Protein AF-A0A7J4DD05-F1 (afdb_monomer_lite)

Radius of gyration: 21.91 Å; chains: 1; bounding box: 39×34×60 Å

Foldseek 3Di:
DVVLVVCCVVVVDDLQLEEEFEEDDPQLCVQVDDPDDHYHYHYDYQLCRLVVLQVCCVVPVSGAYEYTYECCRCVNPNVVRPVVCVVVVRRYHYDYHYKDWDDFADAQVVVVVVDDPLLVVVQVVLAVDKDFLCDPVSCVVVVHHSVVSVVSQVVCRNNRQWIWIDDPPTIIIHGHPVNNVVVVVD

Sequence (186 aa):
ERAVERRIIEREEPIENNVIVAGIGCSGNMVHLLEGPQPYGVHGLHGRTLPMALGIKMGRPDLNVVIVAGDGDFLSIGMEHIAPQAHRNLNVCAIIMGPRWDDDEPLDRTRAASLSDSEHTVLAAAGKREVSPSDPELQALLEVGRPRLSQIYNGLRRAGLLSVRKQGRTRLFKLSHAASLELELT

Secondary structure (DSSP, 8-state):
-HHHHHHHHHHT--GGGEEEEE-SSTTGGGGG---SS--EEEE--TT-HHHHHHHHHHH-TTSEEEEEEEHIIIIIGGGGGHHHHHHTT---EEEEE---BPPPPPP-HHHHTT--HHHHHHHHHHTTS-B-TT-HHHHHHTT--HHHHHHHHHHHHHTTSEEEEEETTEEEEEE-HHHHHHHH--

Structure (mmCIF, N/CA/C/O backbone):
data_AF-A0A7J4DD05-F1
#
_entry.id   AF-A0A7J4DD05-F1
#
loop_
_atom_site.group_PDB
_atom_site.id
_atom_site.type_symbol
_atom_site.label_atom_id
_atom_site.label_alt_id
_atom_site.label_comp_id
_atom_site.label_asym_id
_atom_site.label_entity_id
_atom_site.label_seq_id
_atom_site.pdbx_PDB_ins_code
_atom_site.Cartn_x
_atom_site.Cartn_y
_atom_site.Cartn_z
_atom_site.occupancy
_atom_site.B_iso_or_equiv
_atom_site.auth_seq_id
_atom_site.auth_comp_id
_atom_site.auth_asym_id
_atom_site.auth_atom_id
_atom_site.pdbx_PDB_model_num
ATOM 1 N N . GLU A 1 1 ? -2.437 10.971 11.887 1.00 66.44 1 GLU A N 1
ATOM 2 C CA . GLU A 1 1 ? -2.328 12.213 12.672 1.00 66.44 1 GLU A CA 1
ATOM 3 C C . GLU A 1 1 ? -3.578 13.080 12.594 1.00 66.44 1 GLU A C 1
ATOM 5 O O . GLU A 1 1 ? -4.455 12.853 13.412 1.00 66.44 1 GLU A O 1
ATOM 10 N N . ARG A 1 2 ? -3.759 13.930 11.570 1.00 77.12 2 ARG A N 1
ATOM 11 C CA . ARG A 1 2 ? -4.898 14.877 11.465 1.00 77.12 2 ARG A CA 1
ATOM 12 C C . ARG A 1 2 ? -6.297 14.300 11.729 1.00 77.12 2 ARG A C 1
ATOM 14 O O . ARG A 1 2 ? -7.171 14.993 12.234 1.00 77.12 2 ARG A O 1
ATOM 21 N N . ALA A 1 3 ? -6.536 13.039 11.369 1.00 79.06 3 ALA A N 1
ATOM 22 C CA . ALA A 1 3 ? -7.816 12.376 11.632 1.00 79.06 3 ALA A CA 1
ATOM 23 C C . ALA A 1 3 ? -8.067 12.114 13.132 1.00 79.06 3 ALA A C 1
ATOM 25 O O . ALA A 1 3 ? -9.202 12.220 13.586 1.00 79.06 3 ALA A O 1
ATOM 26 N N . VAL A 1 4 ? -7.019 11.797 13.901 1.00 76.94 4 VAL A N 1
ATOM 27 C CA . VAL A 1 4 ? -7.102 11.591 15.357 1.00 76.94 4 VAL A CA 1
ATOM 28 C C . VAL A 1 4 ? -7.330 12.930 16.054 1.00 76.94 4 VAL A C 1
ATOM 30 O O . VAL A 1 4 ? -8.237 13.032 16.873 1.00 76.94 4 VAL A O 1
ATOM 33 N N . GLU A 1 5 ? -6.592 13.970 15.658 1.00 80.06 5 GLU A N 1
ATOM 34 C CA . GLU A 1 5 ? -6.786 15.340 16.158 1.00 80.06 5 GLU A CA 1
ATOM 35 C C . GLU A 1 5 ? -8.217 15.829 15.924 1.00 80.06 5 GLU A C 1
ATOM 37 O O . GLU A 1 5 ? -8.881 16.308 16.841 1.00 80.06 5 GLU A O 1
ATOM 42 N N . ARG A 1 6 ? -8.732 15.647 14.702 1.00 83.62 6 ARG A N 1
ATOM 43 C CA . ARG A 1 6 ? -10.102 16.038 14.367 1.00 83.62 6 ARG A CA 1
ATOM 44 C C . ARG A 1 6 ? -11.130 15.308 15.231 1.00 83.62 6 ARG A C 1
ATOM 46 O O . ARG A 1 6 ? -12.058 15.943 15.714 1.00 83.62 6 ARG A O 1
ATOM 53 N N . ARG A 1 7 ? -10.949 14.005 15.476 1.00 83.12 7 ARG A N 1
ATOM 54 C CA . ARG A 1 7 ? -11.849 13.230 16.345 1.00 83.12 7 ARG A CA 1
ATOM 55 C C . ARG A 1 7 ? -11.870 13.777 17.772 1.00 83.12 7 ARG A C 1
ATOM 57 O O . ARG A 1 7 ? -12.940 13.833 18.364 1.00 83.12 7 ARG A O 1
ATOM 64 N N . ILE A 1 8 ? -10.711 14.139 18.323 1.00 84.06 8 ILE A N 1
ATOM 65 C CA . ILE A 1 8 ? -10.606 14.718 19.673 1.00 84.06 8 ILE A CA 1
ATOM 66 C C . ILE A 1 8 ? -11.440 15.998 19.757 1.00 84.06 8 ILE A C 1
ATOM 68 O O . ILE A 1 8 ? -12.218 16.154 20.690 1.00 84.06 8 ILE A O 1
ATOM 72 N N . ILE A 1 9 ? -11.334 16.864 18.744 1.00 86.38 9 ILE A N 1
ATOM 73 C CA . ILE A 1 9 ? -12.113 18.107 18.661 1.00 86.38 9 ILE A CA 1
ATOM 74 C C . ILE A 1 9 ? -13.612 17.808 18.529 1.00 86.38 9 ILE A C 1
ATOM 76 O O . ILE A 1 9 ? -14.418 18.386 19.245 1.00 86.38 9 ILE A O 1
ATOM 80 N N . GLU A 1 10 ? -13.996 16.901 17.630 1.00 90.00 10 GLU A N 1
ATOM 81 C CA . GLU A 1 10 ? -15.405 16.595 17.346 1.00 90.00 10 GLU A CA 1
ATOM 82 C C . GLU A 1 10 ? -16.118 15.863 18.489 1.00 90.00 10 GLU A C 1
ATOM 84 O O . GLU A 1 10 ? -17.332 15.993 18.634 1.00 90.00 10 GLU A O 1
ATOM 89 N N . ARG A 1 11 ? -15.394 15.042 19.259 1.00 87.56 11 ARG A N 1
ATOM 90 C CA . ARG A 1 11 ? -15.971 14.221 20.334 1.00 87.56 11 ARG A CA 1
ATOM 91 C C . ARG A 1 11 ? -15.724 14.758 21.733 1.00 87.56 11 ARG A C 1
ATOM 93 O O . ARG A 1 11 ? -16.282 14.197 22.667 1.00 87.56 11 ARG A O 1
ATOM 100 N N . GLU A 1 12 ? -14.894 15.789 21.869 1.00 90.00 12 GLU A N 1
ATOM 101 C CA . GLU A 1 12 ? -14.494 16.363 23.160 1.00 90.00 12 GLU A CA 1
ATOM 102 C C . GLU A 1 12 ? -13.935 15.302 24.131 1.00 90.00 12 GLU A C 1
ATOM 104 O O . GLU A 1 12 ? -14.077 15.389 25.348 1.00 90.00 12 GLU A O 1
ATOM 109 N N . GLU A 1 13 ? -13.289 14.268 23.583 1.00 87.94 13 GLU A N 1
ATOM 110 C CA . GLU A 1 13 ? -12.706 13.169 24.351 1.00 87.94 13 GLU A CA 1
ATOM 111 C C . GLU A 1 13 ? -11.184 13.324 24.460 1.00 87.94 13 GLU A C 1
ATOM 113 O O . GLU A 1 13 ? -10.534 13.651 23.463 1.00 87.94 13 GLU A O 1
ATOM 118 N N . PRO A 1 14 ? -10.593 13.014 25.628 1.00 88.81 14 PRO A N 1
ATOM 119 C CA . PRO A 1 14 ? -9.149 13.064 25.821 1.00 88.81 14 PRO A CA 1
ATOM 120 C C . PRO A 1 14 ? -8.415 12.096 24.879 1.00 88.81 14 PRO A C 1
ATOM 122 O O . PRO A 1 14 ? -8.944 11.053 24.475 1.00 88.81 14 PRO A O 1
ATOM 125 N N . ILE A 1 15 ? -7.174 12.429 24.517 1.00 87.31 15 ILE A N 1
ATOM 126 C CA . ILE A 1 15 ? -6.394 11.639 23.555 1.00 87.31 15 ILE A CA 1
ATOM 127 C C . ILE A 1 15 ? -6.110 10.220 24.068 1.00 87.31 15 ILE A C 1
ATOM 129 O O . ILE A 1 15 ? -6.075 9.273 23.282 1.00 87.31 15 ILE A O 1
ATOM 133 N N . GLU A 1 16 ? -6.036 10.065 25.386 1.00 89.62 16 GLU A N 1
ATOM 134 C CA . GLU A 1 16 ? -5.845 8.830 26.145 1.00 89.62 16 GLU A CA 1
ATOM 135 C C . GLU A 1 16 ? -6.998 7.829 25.965 1.00 89.62 16 GLU A C 1
ATOM 137 O O . GLU A 1 16 ? -6.815 6.631 26.181 1.00 89.62 16 GLU A O 1
ATOM 142 N N . ASN A 1 17 ? -8.173 8.275 25.504 1.00 91.94 17 ASN A N 1
ATOM 143 C CA . ASN A 1 17 ? -9.272 7.372 25.148 1.00 91.94 17 ASN A CA 1
ATOM 144 C C . ASN A 1 17 ? -9.044 6.648 23.813 1.00 91.94 17 ASN A C 1
ATOM 146 O O . ASN A 1 17 ? -9.853 5.805 23.420 1.00 91.94 17 ASN A O 1
ATOM 150 N N . ASN A 1 18 ? -7.963 6.968 23.100 1.00 90.81 18 ASN A N 1
ATOM 151 C CA . ASN A 1 18 ? -7.624 6.367 21.821 1.00 90.81 18 ASN A CA 1
ATOM 152 C C . ASN A 1 18 ? -6.449 5.402 21.98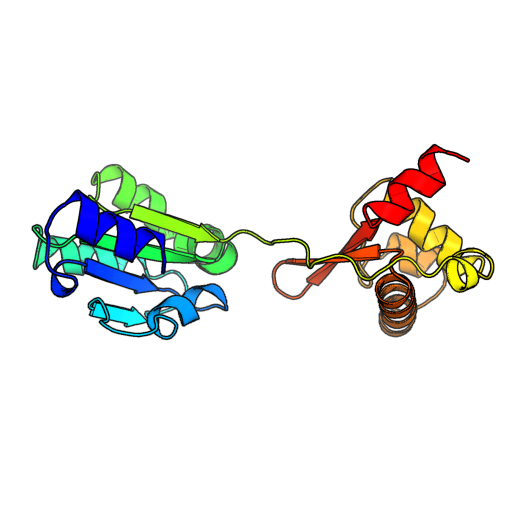4 1.00 90.81 18 ASN A C 1
ATOM 154 O O . ASN A 1 18 ? -5.446 5.716 22.626 1.00 90.81 18 ASN A O 1
ATOM 158 N N . VAL A 1 19 ? -6.561 4.241 21.342 1.00 93.50 19 VAL A N 1
ATOM 159 C CA . VAL A 1 19 ? -5.490 3.250 21.256 1.00 93.50 19 VAL A CA 1
ATOM 160 C C . VAL A 1 19 ? -5.218 2.938 19.793 1.00 93.50 19 VAL A C 1
ATOM 162 O O . VAL A 1 19 ? -6.102 2.458 19.081 1.00 93.50 19 VAL A O 1
ATOM 165 N N . ILE A 1 20 ? -3.991 3.189 19.346 1.00 92.81 20 ILE A N 1
ATOM 166 C CA . ILE A 1 20 ? -3.524 2.822 18.012 1.00 92.81 20 ILE A CA 1
ATOM 167 C C . ILE A 1 20 ? -2.835 1.463 18.093 1.00 92.81 20 ILE A C 1
ATOM 169 O O . ILE A 1 20 ? -1.836 1.306 18.791 1.00 92.81 20 ILE A O 1
ATOM 173 N N . VAL A 1 21 ? -3.354 0.482 17.362 1.00 94.69 21 VAL A N 1
ATOM 174 C CA . VAL A 1 21 ? -2.775 -0.860 17.256 1.00 94.69 21 VAL A CA 1
ATOM 175 C C . VAL A 1 21 ? -2.171 -1.016 15.870 1.00 94.69 21 VAL A C 1
ATOM 177 O O . VAL A 1 21 ? -2.887 -1.007 14.870 1.00 94.69 21 VAL A O 1
ATOM 180 N N . ALA A 1 22 ? -0.857 -1.182 15.797 1.00 93.81 22 ALA A N 1
ATOM 181 C CA . ALA A 1 22 ? -0.154 -1.359 14.540 1.00 93.81 22 ALA A CA 1
ATOM 182 C C . ALA A 1 22 ? 0.481 -2.733 14.392 1.00 93.81 22 ALA A C 1
ATOM 184 O O . ALA A 1 22 ? 0.932 -3.336 15.364 1.00 93.81 22 ALA A O 1
ATOM 185 N N . GLY A 1 23 ? 0.512 -3.209 13.150 1.00 90.44 23 GLY A N 1
ATOM 186 C CA . GLY A 1 23 ? 1.268 -4.393 12.755 1.00 90.44 23 GLY A CA 1
ATOM 187 C C . GLY A 1 23 ? 2.680 -4.028 12.312 1.00 90.44 23 GLY A C 1
ATOM 188 O O . GLY A 1 23 ? 3.137 -2.906 12.518 1.00 90.44 23 GLY A O 1
ATOM 189 N N . ILE A 1 24 ? 3.353 -4.955 11.636 1.00 88.81 24 ILE A N 1
ATOM 190 C CA . ILE A 1 24 ? 4.724 -4.757 11.153 1.00 88.81 24 ILE A CA 1
ATOM 191 C C . ILE A 1 24 ? 4.701 -4.218 9.719 1.00 88.81 24 ILE A C 1
ATOM 193 O O . ILE A 1 24 ? 4.099 -4.810 8.823 1.00 88.81 24 ILE A O 1
ATOM 197 N N . GLY A 1 25 ? 5.404 -3.109 9.479 1.00 80.88 25 GLY A N 1
ATOM 198 C CA . GLY A 1 25 ? 5.581 -2.521 8.148 1.00 80.88 25 GLY A CA 1
ATOM 199 C C . GLY A 1 25 ? 5.805 -1.011 8.195 1.00 80.88 25 GLY A C 1
ATOM 200 O O . GLY A 1 25 ? 5.770 -0.403 9.261 1.00 80.88 25 GLY A O 1
ATOM 201 N N . CYS A 1 26 ? 5.991 -0.377 7.032 1.00 74.88 26 CYS A N 1
ATOM 202 C CA . CYS A 1 26 ? 6.149 1.084 6.952 1.00 74.88 26 CYS A CA 1
ATOM 203 C C . CYS A 1 26 ? 4.947 1.833 7.555 1.00 74.88 26 CYS A C 1
ATOM 205 O O . CYS A 1 26 ? 5.125 2.866 8.190 1.00 74.88 26 CYS A O 1
ATOM 207 N N . SER A 1 27 ? 3.739 1.281 7.408 1.00 71.69 27 SER A N 1
ATOM 208 C CA . SER A 1 27 ? 2.509 1.776 8.036 1.00 71.69 27 SER A CA 1
ATOM 209 C C . SER A 1 27 ? 2.522 1.661 9.563 1.00 71.69 27 SER A C 1
ATOM 211 O O . SER A 1 27 ? 1.905 2.477 10.241 1.00 71.69 27 SER A O 1
ATOM 213 N N . GLY A 1 28 ? 3.214 0.656 10.113 1.00 63.75 28 GLY A N 1
ATOM 214 C CA . GLY A 1 28 ? 3.238 0.388 11.549 1.00 63.75 28 GLY A CA 1
ATOM 215 C C . GLY A 1 28 ? 4.029 1.419 12.350 1.00 63.75 28 GLY A C 1
ATOM 216 O O . GLY A 1 28 ? 3.736 1.664 13.516 1.00 63.75 28 GLY A O 1
ATOM 217 N N . ASN A 1 29 ? 4.939 2.139 11.690 1.00 71.00 29 ASN A N 1
ATOM 218 C CA . ASN A 1 29 ? 5.651 3.264 12.293 1.00 71.00 29 ASN A CA 1
ATOM 219 C C . ASN A 1 29 ? 4.727 4.430 12.675 1.00 71.00 29 ASN A C 1
ATOM 221 O O . ASN A 1 29 ? 5.156 5.301 13.421 1.00 71.00 29 ASN A O 1
ATOM 225 N N . MET A 1 30 ? 3.466 4.451 12.222 1.00 70.19 30 MET A N 1
ATOM 226 C CA . MET A 1 30 ? 2.502 5.496 12.585 1.00 70.19 30 MET A CA 1
ATOM 227 C C . MET A 1 30 ? 2.285 5.620 14.101 1.00 70.19 30 MET A C 1
ATOM 229 O O . MET A 1 30 ? 1.960 6.705 14.570 1.00 70.19 30 MET A O 1
ATOM 233 N N . VAL A 1 31 ? 2.518 4.552 14.873 1.00 68.81 31 VAL A N 1
ATOM 234 C CA . VAL A 1 31 ? 2.463 4.581 16.349 1.00 68.81 31 VAL A CA 1
ATOM 235 C C . VAL A 1 31 ? 3.549 5.477 16.958 1.00 68.81 31 VAL A C 1
ATOM 237 O O . VAL A 1 31 ? 3.434 5.897 18.102 1.00 68.81 31 VAL A O 1
ATOM 240 N N . HIS A 1 32 ? 4.604 5.772 16.200 1.00 69.12 32 HIS A N 1
ATOM 241 C CA . HIS A 1 32 ? 5.764 6.546 16.640 1.00 69.12 32 HIS A CA 1
ATOM 242 C C . HIS A 1 32 ? 5.849 7.935 15.988 1.00 69.12 32 HIS A C 1
ATOM 244 O O . HIS A 1 32 ? 6.807 8.657 16.239 1.00 69.12 32 HIS A O 1
ATOM 250 N N . LEU A 1 33 ? 4.900 8.286 15.113 1.00 58.81 33 LEU A N 1
ATOM 251 C CA . LEU A 1 33 ? 4.998 9.424 14.188 1.00 58.81 33 LEU A CA 1
ATOM 252 C C . LEU A 1 33 ? 3.883 10.458 14.393 1.00 58.81 33 LEU A C 1
ATOM 254 O O . LEU A 1 33 ? 3.377 11.002 13.415 1.00 58.81 33 LEU A O 1
ATOM 258 N N . LEU A 1 34 ? 3.456 10.699 15.630 1.00 63.81 34 LEU A N 1
ATOM 259 C CA . LEU A 1 34 ? 2.606 11.855 15.918 1.00 63.81 34 LEU A CA 1
ATOM 260 C C . LEU A 1 34 ? 3.471 12.907 16.622 1.00 63.81 34 LEU A C 1
ATOM 262 O O . LEU A 1 34 ? 4.274 12.562 17.489 1.00 63.81 34 LEU A O 1
ATOM 266 N N . GLU A 1 35 ? 3.331 14.173 16.265 1.00 61.50 35 GLU A N 1
ATOM 267 C CA . GLU A 1 35 ? 3.936 15.293 16.983 1.00 61.50 35 GLU A CA 1
ATOM 268 C C . GLU A 1 35 ? 2.944 15.803 18.047 1.00 61.50 35 GLU A C 1
ATOM 270 O O . GLU A 1 35 ? 1.754 15.950 17.789 1.00 61.50 35 GLU A O 1
ATOM 275 N N . GLY A 1 36 ? 3.409 16.059 19.278 1.00 71.00 36 GLY A N 1
ATOM 276 C CA . GLY A 1 36 ? 2.549 16.535 20.376 1.00 71.00 36 GLY A CA 1
ATOM 277 C C . GLY A 1 36 ? 1.928 15.418 21.237 1.00 71.00 36 GLY A C 1
ATOM 278 O O . GLY A 1 36 ? 2.561 14.371 21.416 1.00 71.00 36 GLY A O 1
ATOM 279 N N . PRO A 1 37 ? 0.739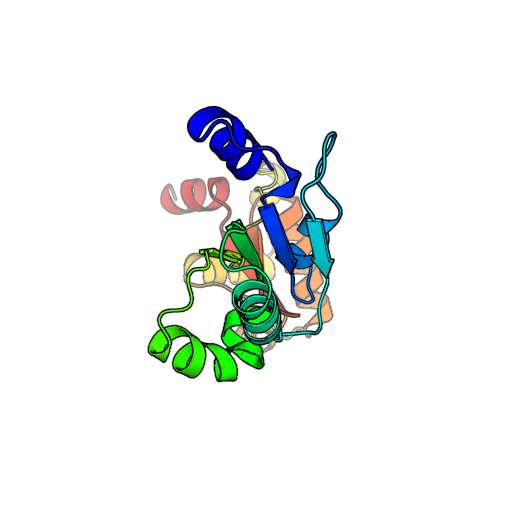 15.640 21.844 1.00 73.50 37 PRO A N 1
ATOM 280 C CA . PRO A 1 37 ? 0.059 14.645 22.673 1.00 73.50 37 PRO A CA 1
ATOM 281 C C . PRO A 1 37 ? -0.141 13.329 21.914 1.00 73.50 37 PRO A C 1
ATOM 283 O O . PRO A 1 37 ? -0.535 13.334 20.749 1.00 73.50 37 PRO A O 1
ATOM 286 N N . GLN A 1 38 ? 0.112 12.200 22.578 1.00 79.25 38 GLN A N 1
ATOM 287 C CA . GLN A 1 38 ? 0.054 10.873 21.963 1.00 79.25 38 GLN A CA 1
ATOM 288 C C . GLN A 1 38 ? -1.128 10.063 22.501 1.00 79.25 38 GLN A C 1
ATOM 290 O O . GLN A 1 38 ? -1.340 10.040 23.714 1.00 79.25 38 GLN A O 1
ATOM 295 N N . PRO A 1 39 ? -1.860 9.334 21.642 1.00 87.12 39 PRO A N 1
ATOM 296 C CA . PRO A 1 39 ? -2.730 8.264 22.101 1.00 87.12 39 PRO A CA 1
ATOM 297 C C . PRO A 1 39 ? -1.883 7.104 22.639 1.00 87.12 39 PRO A C 1
ATOM 299 O O . PRO A 1 39 ? -0.677 7.017 22.385 1.00 87.12 39 PRO A O 1
ATOM 302 N N . TYR A 1 40 ? -2.513 6.148 23.319 1.00 90.50 40 TYR A N 1
ATOM 303 C CA . TYR A 1 40 ? -1.819 4.900 23.619 1.00 90.50 40 TYR A CA 1
ATOM 304 C C . TYR A 1 40 ? -1.482 4.174 22.316 1.00 90.50 40 TYR A C 1
ATOM 306 O O . TYR A 1 40 ? -2.307 4.060 21.410 1.00 90.50 40 TYR A O 1
ATOM 314 N N . GLY A 1 41 ? -0.258 3.674 22.225 1.00 90.38 41 GLY A N 1
ATOM 315 C CA . GLY A 1 41 ? 0.263 3.036 21.030 1.00 90.38 41 GLY A CA 1
ATOM 316 C C . GLY A 1 41 ? 0.734 1.619 21.311 1.00 90.38 41 GLY A C 1
ATOM 317 O O . GLY A 1 41 ? 1.504 1.398 22.243 1.00 90.38 41 GLY A O 1
ATOM 318 N N . VAL A 1 42 ? 0.307 0.660 20.492 1.00 91.69 42 VAL A N 1
ATOM 319 C CA . VAL A 1 42 ? 0.775 -0.724 20.559 1.00 91.69 42 VAL A CA 1
ATOM 320 C C . VAL A 1 42 ? 1.305 -1.145 19.197 1.00 91.69 42 VAL A C 1
ATOM 322 O O . VAL A 1 42 ? 0.541 -1.339 18.254 1.00 91.69 42 VAL A O 1
ATOM 325 N N . HIS A 1 43 ? 2.621 -1.318 19.104 1.00 93.19 43 HIS A N 1
ATOM 326 C CA . HIS A 1 43 ? 3.269 -1.908 17.938 1.00 93.19 43 HIS A CA 1
ATOM 327 C C . HIS A 1 43 ? 3.389 -3.418 18.165 1.00 93.19 43 HIS A C 1
ATOM 329 O O . HIS A 1 43 ? 4.186 -3.887 18.976 1.00 93.19 43 HIS A O 1
ATOM 335 N N . GLY A 1 44 ? 2.506 -4.164 17.514 1.00 90.75 44 GLY A N 1
ATOM 336 C CA . GLY A 1 44 ? 2.347 -5.598 17.678 1.00 90.75 44 GLY A CA 1
ATOM 337 C C . GLY A 1 44 ? 3.164 -6.437 16.704 1.00 90.75 44 GLY A C 1
ATOM 338 O O . GLY A 1 44 ? 4.066 -5.968 16.015 1.00 90.75 44 GLY A O 1
ATOM 339 N N . LEU A 1 45 ? 2.810 -7.720 16.645 1.00 93.62 45 LEU A N 1
ATOM 340 C CA . LEU A 1 45 ? 3.399 -8.680 15.715 1.00 93.62 45 LEU A CA 1
ATOM 341 C C . LEU A 1 45 ? 2.749 -8.599 14.330 1.00 93.62 45 LEU A C 1
ATOM 343 O O . LEU A 1 45 ? 1.600 -8.176 14.181 1.00 93.62 45 LEU A O 1
ATOM 347 N N . HIS A 1 46 ? 3.482 -9.083 13.325 1.00 93.81 46 HIS A N 1
ATOM 348 C CA . HIS A 1 46 ? 3.044 -9.075 11.933 1.00 93.81 46 HIS A CA 1
ATOM 349 C C . HIS A 1 46 ? 1.711 -9.822 11.769 1.00 93.81 46 HIS A C 1
ATOM 351 O O . HIS A 1 46 ? 1.600 -10.994 12.133 1.00 93.81 46 HIS A O 1
ATOM 357 N N . GLY A 1 47 ? 0.691 -9.123 11.271 1.00 94.69 47 GLY A N 1
ATOM 358 C CA . GLY A 1 47 ? -0.661 -9.639 11.064 1.00 94.69 47 GLY A CA 1
ATOM 359 C C . GLY A 1 47 ? -1.500 -9.837 12.321 1.00 94.69 47 GLY A C 1
ATOM 360 O O . GLY A 1 47 ? -2.611 -10.341 12.216 1.00 94.69 47 GLY A O 1
ATOM 361 N N . ARG A 1 48 ? -1.025 -9.469 13.519 1.00 97.06 48 ARG A N 1
ATOM 362 C CA . ARG A 1 48 ? -1.718 -9.764 14.794 1.00 97.06 48 ARG A CA 1
ATOM 363 C C . ARG A 1 48 ? -2.487 -8.579 15.382 1.00 97.06 48 ARG A C 1
ATOM 365 O O . ARG A 1 48 ? -2.932 -8.642 16.526 1.00 97.06 48 ARG A O 1
ATOM 372 N N . THR A 1 49 ? -2.713 -7.529 14.597 1.00 96.69 49 THR A N 1
ATOM 373 C CA . THR A 1 49 ? -3.439 -6.327 15.038 1.00 96.69 49 THR A CA 1
ATOM 374 C C . THR A 1 49 ? -4.866 -6.618 15.504 1.00 96.69 49 THR A C 1
ATOM 376 O O . THR A 1 49 ? -5.279 -6.124 16.549 1.00 96.69 49 THR A O 1
ATOM 379 N N . LEU A 1 50 ? -5.607 -7.470 14.790 1.00 97.56 50 LEU A N 1
ATOM 380 C CA . LEU A 1 50 ? -6.986 -7.838 15.136 1.00 97.56 50 LEU A CA 1
ATOM 381 C C . LEU A 1 50 ? -7.111 -8.617 16.463 1.00 97.56 50 LEU A C 1
ATOM 383 O O . LEU A 1 50 ? -7.913 -8.208 17.303 1.00 97.56 50 LEU A O 1
ATOM 387 N N . PRO A 1 51 ? -6.341 -9.698 16.711 1.00 97.00 51 PRO A N 1
ATOM 388 C CA . PRO A 1 51 ? -6.321 -10.361 18.017 1.00 97.00 51 PRO A CA 1
ATOM 389 C C . PRO A 1 51 ? -5.957 -9.426 19.174 1.00 97.00 51 PRO A C 1
ATOM 391 O O . PRO A 1 51 ? -6.564 -9.499 20.241 1.00 97.00 51 PRO A O 1
ATOM 394 N N . MET A 1 52 ? -4.997 -8.523 18.965 1.00 96.81 52 MET A N 1
ATOM 395 C CA . MET A 1 52 ? -4.596 -7.554 19.987 1.00 96.81 52 MET A CA 1
ATOM 396 C C . MET A 1 52 ? -5.711 -6.544 20.273 1.00 96.81 52 MET A C 1
ATOM 398 O O . MET A 1 52 ? -6.039 -6.300 21.433 1.00 96.81 52 MET A O 1
ATOM 402 N N . ALA A 1 53 ? -6.347 -6.015 19.225 1.00 97.50 53 ALA A N 1
ATOM 403 C CA . ALA A 1 53 ? -7.485 -5.113 19.351 1.00 97.50 53 ALA A CA 1
ATOM 404 C C . ALA A 1 53 ? -8.677 -5.775 20.063 1.00 97.50 53 ALA A C 1
ATOM 406 O O . ALA A 1 53 ? -9.317 -5.135 20.896 1.00 97.50 53 ALA A O 1
ATOM 407 N N . LEU A 1 54 ? -8.936 -7.063 19.799 1.00 97.81 54 LEU A N 1
ATOM 408 C CA . LEU A 1 54 ? -9.940 -7.838 20.533 1.00 97.81 54 LEU A CA 1
ATOM 409 C C . LEU A 1 54 ? -9.629 -7.860 22.035 1.00 97.81 54 LEU A C 1
ATOM 411 O O . LEU A 1 54 ? -10.508 -7.554 22.836 1.00 97.81 54 LEU A O 1
ATOM 415 N N . GLY A 1 55 ? -8.388 -8.180 22.416 1.00 97.31 55 GLY A N 1
ATOM 416 C CA . GLY A 1 55 ? -7.973 -8.201 23.822 1.00 97.31 55 GLY A CA 1
ATOM 417 C C . GLY A 1 55 ? -8.164 -6.848 24.513 1.00 97.31 55 GLY A C 1
ATOM 418 O O . GLY A 1 55 ? -8.708 -6.788 25.615 1.00 97.31 55 GLY A O 1
ATOM 419 N N . ILE A 1 56 ? -7.806 -5.752 23.834 1.00 97.38 56 ILE A N 1
ATOM 420 C CA . ILE A 1 56 ? -8.012 -4.390 24.347 1.00 97.38 56 ILE A CA 1
ATOM 421 C C . ILE A 1 56 ? -9.504 -4.111 24.556 1.00 97.38 56 ILE A C 1
ATOM 423 O O . ILE A 1 56 ? -9.893 -3.693 25.642 1.00 97.38 56 ILE A O 1
ATOM 427 N N . LYS A 1 57 ? -10.357 -4.388 23.560 1.00 97.50 57 LYS A N 1
ATOM 428 C CA . LYS A 1 57 ? -11.807 -4.153 23.670 1.00 97.50 57 LYS A CA 1
ATOM 429 C C . LYS A 1 57 ? -12.488 -5.057 24.699 1.00 97.50 57 LYS A C 1
ATOM 431 O O . LYS A 1 57 ? -13.500 -4.648 25.257 1.00 97.50 57 LYS A O 1
ATOM 436 N N . MET A 1 58 ? -11.948 -6.246 24.968 1.00 97.00 58 MET A N 1
ATOM 437 C CA . MET A 1 58 ? -12.433 -7.127 26.036 1.00 97.00 58 MET A CA 1
ATOM 438 C C . MET A 1 58 ? -12.115 -6.577 27.432 1.00 97.00 58 MET A C 1
ATOM 440 O O . MET A 1 58 ? -12.952 -6.682 28.322 1.00 97.00 58 MET A O 1
ATOM 444 N N . GLY A 1 59 ? -10.933 -5.983 27.629 1.00 97.25 59 GLY A N 1
ATOM 445 C CA . GLY A 1 59 ? -10.553 -5.384 28.914 1.00 97.25 59 GLY A CA 1
ATOM 446 C C . GLY A 1 59 ? -11.109 -3.973 29.133 1.00 97.25 59 GLY A C 1
ATOM 447 O O . GLY A 1 59 ? -11.412 -3.593 30.262 1.00 97.25 59 GLY A O 1
ATOM 448 N N . ARG A 1 60 ? -11.233 -3.186 28.060 1.00 96.75 60 ARG A N 1
ATOM 449 C CA . ARG A 1 60 ? -11.639 -1.775 28.071 1.00 96.75 60 ARG A CA 1
ATOM 450 C C . ARG A 1 60 ? -12.557 -1.460 26.879 1.00 96.75 60 ARG A C 1
ATOM 452 O O . ARG A 1 60 ? -12.107 -0.923 25.862 1.00 96.75 60 ARG A O 1
ATOM 459 N N . PRO A 1 61 ? -13.852 -1.816 26.966 1.00 95.94 61 PRO A N 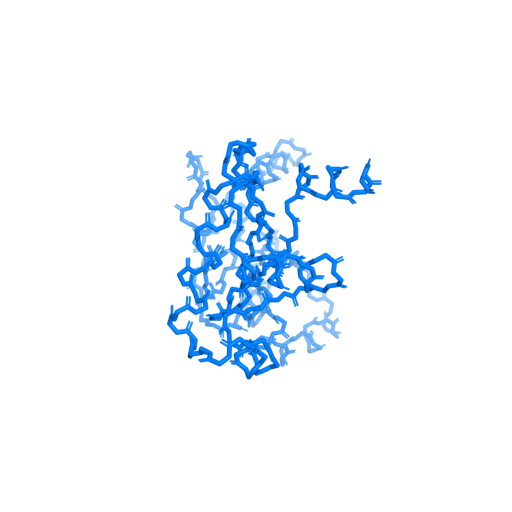1
ATOM 460 C CA . PRO A 1 61 ? -14.802 -1.649 25.864 1.00 95.94 61 PRO A CA 1
ATOM 461 C C . PRO A 1 61 ? -15.124 -0.183 25.541 1.00 95.94 61 PRO A C 1
ATOM 463 O O . PRO A 1 61 ? -15.623 0.098 24.451 1.00 95.94 61 PRO A O 1
ATOM 466 N N . ASP A 1 62 ? -14.820 0.739 26.452 1.00 94.81 62 ASP A N 1
ATOM 467 C CA . ASP A 1 62 ? -14.997 2.187 26.326 1.00 94.81 62 ASP A CA 1
ATOM 468 C C . ASP A 1 62 ? -13.958 2.856 25.409 1.00 94.81 62 ASP A C 1
ATOM 470 O O . ASP A 1 62 ? -14.247 3.885 24.805 1.00 94.81 62 ASP A O 1
ATOM 474 N N . LEU A 1 63 ? -12.774 2.255 25.241 1.00 95.06 63 LEU A N 1
ATOM 475 C CA . LEU A 1 63 ? -11.701 2.851 24.443 1.00 95.06 63 LEU A CA 1
ATOM 476 C C . LEU A 1 63 ? -12.002 2.815 22.939 1.00 95.06 63 LEU A C 1
ATOM 478 O O . LEU A 1 63 ? -12.516 1.824 22.398 1.00 95.06 63 LEU A O 1
ATOM 482 N N . ASN A 1 64 ? -11.597 3.880 22.248 1.00 93.81 64 ASN A N 1
ATOM 483 C CA . ASN A 1 64 ? -11.562 3.947 20.796 1.00 93.81 64 ASN A CA 1
ATOM 484 C C . ASN A 1 64 ? -10.303 3.249 20.277 1.00 93.81 64 ASN A C 1
ATOM 486 O O . ASN A 1 64 ? -9.194 3.761 20.414 1.00 93.81 64 ASN A O 1
ATOM 490 N N . VAL A 1 65 ? -10.471 2.081 19.663 1.00 95.25 65 VAL A N 1
ATOM 491 C CA . VAL A 1 65 ? -9.354 1.287 19.149 1.00 95.25 65 VAL A CA 1
ATOM 492 C C . VAL A 1 65 ? -9.290 1.416 17.632 1.00 95.25 65 VAL A C 1
ATOM 494 O O . VAL A 1 65 ? -10.236 1.063 16.920 1.00 95.25 65 VAL A O 1
ATOM 497 N N . VAL A 1 66 ? -8.153 1.907 17.143 1.00 93.88 66 VAL A N 1
ATOM 498 C CA . VAL A 1 66 ? -7.876 2.094 15.719 1.00 93.88 66 VAL A CA 1
ATOM 499 C C . VAL A 1 66 ? -6.709 1.205 15.321 1.00 93.88 66 VAL A C 1
ATOM 501 O O . VAL A 1 66 ? -5.614 1.308 15.867 1.00 93.88 66 VAL A O 1
ATOM 504 N N . ILE A 1 67 ? -6.937 0.334 14.350 1.00 94.75 67 ILE A N 1
ATOM 505 C CA . ILE A 1 67 ? -5.908 -0.502 13.749 1.00 94.75 67 ILE A CA 1
ATOM 506 C C . ILE A 1 67 ? -5.296 0.244 12.567 1.00 94.75 67 ILE A C 1
ATOM 508 O O . ILE A 1 67 ? -6.019 0.730 11.698 1.00 94.75 67 ILE A O 1
ATOM 512 N N . VAL A 1 68 ? -3.968 0.286 12.506 1.00 92.25 68 VAL A N 1
ATOM 513 C CA . VAL A 1 68 ? -3.217 0.814 11.364 1.00 92.25 68 VAL A CA 1
ATOM 514 C C . VAL A 1 68 ? -2.275 -0.263 10.849 1.00 92.25 68 VAL A C 1
ATOM 516 O O . VAL A 1 68 ? -1.359 -0.698 11.543 1.00 92.25 68 VAL A O 1
ATOM 519 N N . ALA A 1 69 ? -2.484 -0.703 9.614 1.00 92.06 69 ALA A N 1
ATOM 520 C CA . ALA A 1 69 ? -1.696 -1.781 9.032 1.00 92.06 69 ALA A CA 1
ATOM 521 C C . ALA A 1 69 ? -1.533 -1.601 7.522 1.00 92.06 69 ALA A C 1
ATOM 523 O O . ALA A 1 69 ? -2.315 -0.911 6.869 1.00 92.06 69 ALA A O 1
ATOM 524 N N . GLY A 1 70 ? -0.493 -2.214 6.966 1.00 89.81 70 GLY A N 1
ATOM 525 C CA . GLY A 1 70 ? -0.302 -2.292 5.524 1.00 89.81 70 GLY A CA 1
ATOM 526 C C . GLY A 1 70 ? -1.179 -3.392 4.940 1.00 89.81 70 GLY A C 1
ATOM 527 O O . GLY A 1 70 ? -1.606 -4.301 5.655 1.00 89.81 70 GLY A O 1
ATOM 528 N N . ASP A 1 71 ? -1.399 -3.348 3.633 1.00 89.81 71 ASP A N 1
ATOM 529 C CA . ASP A 1 71 ? -2.071 -4.413 2.884 1.00 89.81 71 ASP A CA 1
ATOM 530 C C . ASP A 1 71 ? -1.449 -5.800 3.140 1.00 89.81 71 ASP A C 1
ATOM 532 O O . ASP A 1 71 ? -2.162 -6.746 3.462 1.00 89.81 71 ASP A O 1
ATOM 536 N N . GLY A 1 72 ? -0.121 -5.923 3.102 1.00 88.50 72 GLY A N 1
ATOM 537 C CA . GLY A 1 72 ? 0.574 -7.183 3.379 1.00 88.50 72 GLY A CA 1
ATOM 538 C C . GLY A 1 72 ? 0.465 -7.660 4.834 1.00 88.50 72 GLY A C 1
ATOM 539 O O . GLY A 1 72 ? 0.470 -8.860 5.083 1.00 88.50 72 GLY A O 1
ATOM 540 N N . ASP A 1 73 ? 0.339 -6.749 5.800 1.00 91.94 73 ASP A N 1
ATOM 541 C CA . ASP A 1 73 ? 0.171 -7.114 7.211 1.00 91.94 73 ASP A CA 1
ATOM 542 C C . ASP A 1 73 ? -1.260 -7.592 7.481 1.00 91.94 73 ASP A C 1
ATOM 544 O O . ASP A 1 73 ? -1.457 -8.693 7.987 1.00 91.94 73 ASP A O 1
ATOM 548 N N . PHE A 1 74 ? -2.260 -6.808 7.077 1.00 94.44 74 PHE A N 1
ATOM 549 C CA . PHE A 1 74 ? -3.655 -7.062 7.435 1.00 94.44 74 PHE A CA 1
ATOM 550 C C . PHE A 1 74 ? -4.375 -8.002 6.468 1.00 94.44 74 PHE A C 1
ATOM 552 O O . PHE A 1 74 ? -5.123 -8.872 6.903 1.00 94.44 74 PHE A O 1
ATOM 559 N N . LEU A 1 75 ? -4.165 -7.832 5.159 1.00 93.44 75 LEU A N 1
ATOM 560 C CA . LEU A 1 75 ? -4.889 -8.564 4.113 1.00 93.44 75 LEU A CA 1
ATOM 561 C C . LEU A 1 75 ? -4.138 -9.793 3.603 1.00 93.44 75 LEU A C 1
ATOM 563 O O . LEU A 1 75 ? -4.720 -10.553 2.843 1.00 93.44 75 LEU A O 1
ATOM 567 N N . SER A 1 76 ? -2.877 -10.005 3.984 1.00 92.56 76 SER A N 1
ATOM 568 C CA . SER A 1 76 ? -2.161 -11.253 3.690 1.00 92.56 76 SER A CA 1
ATOM 569 C C . SER A 1 76 ? -2.043 -12.103 4.952 1.00 92.56 76 SER A C 1
ATOM 571 O O . SER A 1 76 ? -2.974 -12.841 5.268 1.00 92.56 76 SER A O 1
ATOM 573 N N . ILE A 1 77 ? -0.970 -11.968 5.736 1.00 94.31 77 ILE A N 1
ATOM 574 C CA . ILE A 1 77 ? -0.764 -12.815 6.923 1.00 94.31 77 ILE A CA 1
ATOM 575 C C . ILE A 1 77 ? -1.845 -12.613 8.001 1.00 94.31 77 ILE A C 1
ATOM 577 O O . ILE A 1 77 ? -2.235 -13.569 8.662 1.00 94.31 77 ILE A O 1
ATOM 581 N N . GLY A 1 78 ? -2.377 -11.397 8.152 1.00 95.31 78 GLY A N 1
ATOM 582 C CA . GLY A 1 78 ? -3.465 -11.090 9.084 1.00 95.31 78 GLY A CA 1
ATOM 583 C C . GLY A 1 78 ? -4.856 -11.539 8.626 1.00 95.31 78 GLY A C 1
ATOM 584 O O . GLY A 1 78 ? -5.805 -11.456 9.412 1.00 95.31 78 GLY A O 1
ATOM 585 N N . MET A 1 79 ? -4.998 -12.048 7.393 1.00 96.25 79 MET A N 1
ATOM 586 C CA . MET A 1 79 ? -6.300 -12.400 6.815 1.00 96.25 79 MET A CA 1
ATOM 587 C C . MET A 1 79 ? -7.039 -13.449 7.658 1.00 96.25 79 MET A C 1
ATOM 589 O O . MET A 1 79 ? -8.260 -13.366 7.811 1.00 96.25 79 MET A O 1
ATOM 593 N N . GLU A 1 80 ? -6.308 -14.384 8.277 1.00 96.88 80 GLU A N 1
ATOM 594 C CA . GLU A 1 80 ? -6.871 -15.443 9.130 1.00 96.88 80 GLU A CA 1
ATOM 595 C C . GLU A 1 80 ? -7.682 -14.908 10.327 1.00 96.88 80 GLU A C 1
ATOM 597 O O . GLU A 1 80 ? -8.511 -15.619 10.897 1.00 96.88 80 GLU A O 1
ATOM 602 N N . HIS A 1 81 ? -7.490 -13.641 10.706 1.00 97.69 81 HIS A N 1
ATOM 603 C CA . HIS A 1 81 ? -8.195 -13.017 11.822 1.00 97.69 81 HIS A CA 1
ATOM 604 C C . HIS A 1 81 ? -9.403 -12.177 11.417 1.00 97.69 81 HIS A C 1
ATOM 606 O O . HIS A 1 81 ? -10.204 -11.833 12.285 1.00 97.69 81 HIS A O 1
ATOM 612 N N . ILE A 1 82 ? -9.573 -11.853 10.135 1.00 97.44 82 ILE A N 1
ATOM 613 C CA . ILE A 1 82 ? -10.635 -10.943 9.688 1.00 97.44 82 ILE A CA 1
ATOM 614 C C . ILE A 1 82 ? -12.011 -11.565 9.931 1.00 97.44 82 ILE A C 1
ATOM 616 O O . ILE A 1 82 ? -12.810 -11.014 10.686 1.00 97.44 82 ILE A O 1
ATOM 620 N N . ALA A 1 83 ? -12.274 -12.735 9.344 1.00 97.50 83 ALA A N 1
ATOM 621 C CA . ALA A 1 83 ? -13.559 -13.425 9.465 1.00 97.50 83 ALA A CA 1
ATOM 622 C C . ALA A 1 83 ? -14.005 -13.650 10.927 1.00 97.50 83 ALA A C 1
ATOM 624 O O . ALA A 1 83 ? -15.137 -13.287 11.259 1.00 97.50 83 ALA A O 1
ATOM 625 N N . PRO A 1 84 ? -13.157 -14.173 11.840 1.00 97.38 84 PRO A N 1
ATOM 626 C CA . PRO A 1 84 ? -13.569 -14.353 13.227 1.00 97.38 84 PRO A CA 1
ATOM 627 C C . PRO A 1 84 ? -13.882 -13.031 13.947 1.00 97.38 84 PRO A C 1
ATOM 629 O O . PRO A 1 84 ? -14.813 -13.011 14.754 1.00 97.38 84 PRO A O 1
ATOM 632 N N . GLN A 1 85 ? -13.158 -11.933 13.699 1.00 97.25 85 GLN A N 1
ATOM 633 C CA . GLN A 1 85 ? -13.471 -10.654 14.358 1.00 97.25 85 GLN A CA 1
ATOM 634 C C . GLN A 1 85 ? -14.681 -9.947 13.746 1.00 97.25 85 GLN A C 1
ATOM 636 O O . GLN A 1 85 ? -15.480 -9.365 14.480 1.00 97.25 85 GLN A O 1
ATOM 641 N N . ALA A 1 86 ? -14.869 -10.062 12.430 1.00 96.50 86 ALA A N 1
ATOM 642 C CA . ALA A 1 86 ? -16.063 -9.575 11.751 1.00 96.50 86 ALA A CA 1
ATOM 643 C C . ALA A 1 86 ? -17.322 -10.295 12.262 1.00 96.50 86 ALA A C 1
ATOM 645 O O . ALA A 1 86 ? -18.312 -9.644 12.577 1.00 96.50 86 ALA A O 1
ATOM 646 N N . HIS A 1 87 ? -17.262 -11.620 12.449 1.00 97.56 87 HIS A N 1
ATOM 647 C CA . HIS A 1 87 ? -18.372 -12.393 13.019 1.00 97.56 87 HIS A CA 1
ATOM 648 C C . HIS A 1 87 ? -18.733 -11.960 14.450 1.00 97.56 87 HIS A C 1
ATOM 650 O O . HIS A 1 87 ? -19.896 -12.002 14.836 1.00 97.56 87 HIS A O 1
ATOM 656 N N . ARG A 1 88 ? -17.746 -11.504 15.233 1.00 96.00 88 ARG A N 1
ATOM 657 C CA . ARG A 1 88 ? -17.955 -10.956 16.585 1.00 96.00 88 ARG A CA 1
ATOM 658 C C . ARG A 1 88 ? -18.458 -9.510 16.588 1.00 96.00 88 ARG A C 1
ATOM 660 O O . ARG A 1 88 ? -18.734 -8.991 17.664 1.00 96.00 88 ARG A O 1
ATOM 667 N N . ASN A 1 89 ? -18.539 -8.860 15.425 1.00 96.50 89 ASN A N 1
ATOM 668 C CA . ASN A 1 89 ? -18.819 -7.432 15.289 1.00 96.50 89 ASN A CA 1
ATOM 669 C C . ASN A 1 89 ? -17.923 -6.575 16.205 1.00 96.50 89 ASN A C 1
ATOM 671 O O . ASN A 1 89 ? -18.394 -5.725 16.964 1.00 96.50 89 ASN A O 1
ATOM 675 N N . LEU A 1 90 ? -16.616 -6.862 16.191 1.00 97.38 90 LEU A N 1
ATOM 676 C CA . LEU A 1 90 ? -15.644 -6.164 17.025 1.00 97.38 90 LEU A CA 1
ATOM 677 C C . LEU A 1 90 ? -15.668 -4.654 16.721 1.00 97.38 90 LEU A C 1
ATOM 679 O O . LEU A 1 90 ? -15.369 -4.239 15.604 1.00 97.38 90 LEU A O 1
ATOM 683 N N . ASN A 1 91 ? -15.993 -3.835 17.726 1.00 97.12 91 ASN A N 1
ATOM 684 C CA . ASN A 1 91 ? -16.082 -2.378 17.592 1.00 97.12 91 ASN A CA 1
ATOM 685 C C . ASN A 1 91 ? -14.686 -1.728 17.531 1.00 97.12 91 ASN A C 1
ATOM 687 O O . ASN A 1 91 ? -14.149 -1.288 18.554 1.00 97.12 91 ASN A O 1
ATOM 691 N N . VAL A 1 92 ? -14.105 -1.717 16.330 1.00 96.50 92 VAL A N 1
ATOM 692 C CA . VAL A 1 92 ? -12.795 -1.142 15.990 1.00 96.50 92 VAL A CA 1
ATOM 693 C C . VAL A 1 92 ? -12.858 -0.464 14.621 1.00 96.50 92 VAL A C 1
ATOM 695 O O . VAL A 1 92 ? -13.663 -0.835 13.769 1.00 96.50 92 VAL A O 1
ATOM 698 N N . CYS A 1 93 ? -11.963 0.491 14.377 1.00 94.19 93 CYS A N 1
ATOM 699 C CA . CYS A 1 93 ? -11.727 1.038 13.040 1.00 94.19 93 CYS A CA 1
ATOM 700 C C . CYS A 1 93 ? -10.420 0.467 12.485 1.00 94.19 93 CYS A C 1
ATOM 702 O O . CYS A 1 93 ? -9.385 0.620 13.124 1.00 94.19 93 CYS A O 1
ATOM 704 N N . ALA A 1 94 ? -10.442 -0.175 11.316 1.00 93.88 94 ALA A N 1
ATOM 705 C CA . ALA A 1 94 ? -9.232 -0.676 10.664 1.00 93.88 94 ALA A CA 1
ATOM 706 C C . ALA A 1 94 ? -8.887 0.163 9.429 1.00 93.88 94 ALA A C 1
ATOM 708 O O . ALA A 1 94 ? -9.643 0.202 8.460 1.00 93.88 94 ALA A O 1
ATOM 709 N N . ILE A 1 95 ? -7.728 0.821 9.463 1.00 92.00 95 ILE A N 1
ATOM 710 C CA . ILE A 1 95 ? -7.190 1.636 8.373 1.00 92.00 95 ILE A CA 1
ATOM 711 C C . ILE A 1 95 ? -6.087 0.840 7.682 1.00 92.00 95 ILE A C 1
ATOM 713 O O . ILE A 1 95 ? -4.995 0.660 8.229 1.00 92.00 95 ILE A O 1
ATOM 717 N N . ILE A 1 96 ? -6.386 0.363 6.472 1.00 91.50 96 ILE A N 1
ATOM 718 C CA . ILE A 1 96 ? -5.472 -0.476 5.694 1.00 91.50 96 ILE A CA 1
ATOM 719 C C . ILE A 1 96 ? -4.806 0.357 4.606 1.00 91.50 96 ILE A C 1
ATOM 721 O O . ILE A 1 96 ? -5.467 0.913 3.729 1.00 91.50 96 ILE A O 1
ATOM 725 N N . MET A 1 97 ? -3.482 0.450 4.673 1.00 87.31 97 MET A N 1
ATOM 726 C CA . MET A 1 97 ? -2.675 1.235 3.748 1.00 87.31 97 MET A CA 1
ATOM 727 C C . MET A 1 97 ? -2.240 0.374 2.571 1.00 87.31 97 MET A C 1
ATOM 729 O O . MET A 1 97 ? -1.398 -0.513 2.711 1.00 87.31 97 MET A O 1
ATOM 733 N N . GLY A 1 98 ? -2.823 0.655 1.409 1.00 83.25 98 GLY A N 1
ATOM 734 C CA . GLY A 1 98 ? -2.404 0.070 0.143 1.00 83.25 98 GLY A CA 1
ATOM 735 C C . GLY A 1 98 ? -1.161 0.747 -0.451 1.00 83.25 98 GLY A C 1
ATOM 736 O O . GLY A 1 98 ? -0.731 1.809 0.014 1.00 83.25 98 GLY A O 1
ATOM 737 N N . PRO A 1 99 ? -0.595 0.156 -1.514 1.00 79.69 99 PRO A N 1
ATOM 738 C CA . PRO A 1 99 ? 0.534 0.730 -2.228 1.00 79.69 99 PRO A CA 1
ATOM 739 C C . PRO A 1 99 ? 0.127 2.052 -2.889 1.00 79.69 99 PRO A C 1
ATOM 741 O O . PRO A 1 99 ? -0.864 2.113 -3.619 1.00 79.69 99 PRO A O 1
ATOM 744 N N . ARG A 1 100 ? 0.920 3.104 -2.666 1.00 85.12 100 ARG A N 1
ATOM 745 C CA . ARG A 1 100 ? 0.792 4.386 -3.371 1.00 85.12 100 ARG A CA 1
ATOM 746 C C . ARG A 1 100 ? 1.890 4.534 -4.414 1.00 85.12 100 ARG A C 1
ATOM 748 O O . ARG A 1 100 ? 2.976 3.978 -4.255 1.00 85.12 100 ARG A O 1
ATOM 755 N N . TRP A 1 101 ? 1.563 5.253 -5.481 1.00 89.19 101 TRP A N 1
ATOM 756 C CA . TRP A 1 101 ? 2.554 5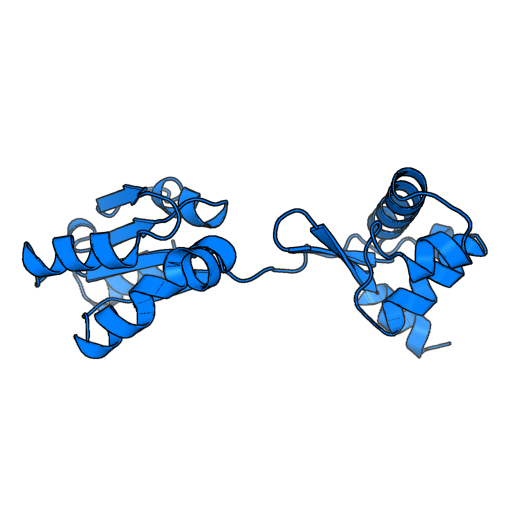.770 -6.415 1.00 89.19 101 TRP A CA 1
ATOM 757 C C . TRP A 1 101 ? 3.307 6.915 -5.744 1.00 89.19 101 TRP A C 1
ATOM 759 O O . TRP A 1 101 ? 2.686 7.723 -5.053 1.00 89.19 101 TRP A O 1
ATOM 769 N N . ASP A 1 102 ? 4.625 6.926 -5.912 1.00 90.00 102 ASP A N 1
ATOM 770 C CA . ASP A 1 102 ? 5.463 8.060 -5.539 1.00 90.00 102 ASP A CA 1
ATOM 771 C C . ASP A 1 102 ? 5.104 9.263 -6.421 1.00 90.00 102 ASP A C 1
ATOM 773 O O . ASP A 1 102 ? 4.606 9.089 -7.539 1.00 90.00 102 ASP A O 1
ATOM 777 N N . ASP A 1 103 ? 5.383 10.466 -5.925 1.00 91.12 103 ASP A N 1
ATOM 778 C CA . ASP A 1 103 ? 5.244 11.684 -6.718 1.00 91.12 103 ASP A CA 1
ATOM 779 C C . ASP A 1 103 ? 6.163 11.627 -7.949 1.00 91.12 103 ASP A C 1
ATOM 781 O O . ASP A 1 103 ? 7.298 11.135 -7.886 1.00 91.12 103 ASP A O 1
ATOM 785 N N . ASP A 1 104 ? 5.653 12.116 -9.079 1.00 92.56 104 ASP A N 1
ATOM 786 C CA . ASP A 1 104 ? 6.393 12.133 -10.337 1.00 92.56 104 ASP A CA 1
ATOM 787 C C . ASP A 1 104 ? 7.527 13.163 -10.287 1.00 92.56 104 ASP A C 1
ATOM 789 O O . ASP A 1 104 ? 7.343 14.305 -9.861 1.00 92.56 104 ASP A O 1
ATOM 793 N N . GLU A 1 105 ? 8.704 12.768 -10.776 1.00 93.75 105 GLU A N 1
ATOM 794 C CA . GLU A 1 105 ? 9.788 13.718 -11.030 1.00 93.75 105 GLU A CA 1
ATOM 795 C C . GLU A 1 105 ? 9.398 14.642 -12.202 1.00 93.75 105 GLU A C 1
ATOM 797 O O . GLU A 1 105 ? 8.691 14.204 -13.119 1.00 93.75 105 GLU A O 1
ATOM 802 N N . PRO A 1 106 ? 9.874 15.899 -12.233 1.00 94.00 106 PRO A N 1
ATOM 803 C CA . PRO A 1 106 ? 9.648 16.787 -13.368 1.00 94.00 106 PRO A CA 1
ATOM 804 C C . PRO A 1 106 ? 10.141 16.169 -14.683 1.00 94.00 106 PRO A C 1
ATOM 806 O O . PRO A 1 106 ? 11.236 15.610 -14.745 1.00 94.00 106 PRO A O 1
ATOM 809 N N . LEU A 1 107 ? 9.340 16.295 -15.743 1.00 93.88 107 LEU A N 1
ATOM 810 C CA . LEU A 1 107 ? 9.663 15.731 -17.051 1.00 93.88 107 LEU A CA 1
ATOM 811 C C . LEU A 1 107 ? 10.842 16.467 -17.705 1.00 93.88 107 LEU A C 1
ATOM 813 O O . LEU A 1 107 ? 10.746 17.650 -18.041 1.00 93.88 107 LEU A O 1
ATOM 817 N N . ASP A 1 108 ? 11.931 15.743 -17.952 1.00 93.56 108 ASP A N 1
ATOM 818 C CA . ASP A 1 108 ? 13.067 16.227 -18.735 1.00 93.56 108 ASP A CA 1
ATOM 819 C C . ASP A 1 108 ? 12.847 15.942 -20.226 1.00 93.56 108 ASP A C 1
ATOM 821 O O . ASP A 1 108 ? 13.115 14.849 -20.736 1.00 93.56 108 ASP A O 1
ATOM 825 N N . ARG A 1 109 ? 12.391 16.968 -20.949 1.00 89.81 109 ARG A N 1
ATOM 826 C CA . ARG A 1 109 ? 12.129 16.899 -22.394 1.00 89.81 109 ARG A CA 1
ATOM 827 C C . ARG A 1 109 ? 13.379 16.657 -23.236 1.00 89.81 109 ARG A C 1
ATOM 829 O O . ARG A 1 109 ? 13.293 16.032 -24.290 1.00 89.81 109 ARG A O 1
ATOM 836 N N . THR A 1 110 ? 14.543 17.116 -22.782 1.00 90.12 110 THR A N 1
ATOM 837 C CA . THR A 1 110 ? 15.804 16.898 -23.510 1.00 90.12 110 THR A CA 1
ATOM 838 C C . THR A 1 110 ? 16.179 15.422 -23.456 1.00 90.12 110 THR A C 1
ATOM 840 O O . THR A 1 110 ? 16.588 14.824 -24.457 1.00 90.12 110 THR A O 1
ATOM 843 N N . ARG A 1 111 ? 15.985 14.797 -22.290 1.00 89.75 111 ARG A N 1
ATOM 844 C CA . ARG A 1 111 ? 16.178 13.356 -22.135 1.00 89.75 111 ARG A CA 1
ATOM 845 C C . ARG A 1 111 ? 15.122 12.555 -22.895 1.00 89.75 111 ARG A C 1
ATOM 847 O O . ARG A 1 111 ? 15.483 11.570 -23.533 1.00 89.75 111 ARG A O 1
ATOM 854 N N . ALA A 1 112 ? 13.862 12.991 -22.870 1.00 87.25 112 ALA A N 1
ATOM 855 C CA . ALA A 1 112 ? 12.771 12.353 -23.609 1.00 87.25 112 ALA A CA 1
ATOM 856 C C . ALA A 1 112 ? 13.016 12.331 -25.131 1.00 87.25 112 ALA A C 1
ATOM 858 O O . ALA A 1 112 ? 12.678 11.356 -25.794 1.00 87.25 112 ALA A O 1
ATOM 859 N N . ALA A 1 113 ? 13.675 13.357 -25.678 1.00 87.38 113 ALA A N 1
ATOM 860 C CA . ALA A 1 113 ? 14.041 13.419 -27.094 1.00 87.38 113 ALA A CA 1
ATOM 861 C C . ALA A 1 113 ? 15.250 12.538 -27.481 1.00 87.38 113 ALA A C 1
ATOM 863 O O . ALA A 1 113 ? 15.543 12.390 -28.664 1.00 87.38 113 ALA A O 1
ATOM 864 N N . SER A 1 114 ? 15.979 11.973 -26.511 1.00 91.81 114 SER A N 1
ATOM 865 C CA . SER A 1 114 ? 17.242 11.241 -26.724 1.00 91.81 114 SER A CA 1
ATOM 866 C C . SER A 1 114 ? 17.207 9.811 -26.169 1.00 91.81 114 SER A C 1
ATOM 868 O O . SER A 1 114 ? 18.196 9.303 -25.629 1.00 91.81 114 SER A O 1
ATOM 870 N N . LEU A 1 115 ? 16.051 9.158 -26.261 1.00 92.38 115 LEU A N 1
ATOM 871 C CA . LEU A 1 115 ? 15.844 7.805 -25.750 1.00 92.38 115 LEU A CA 1
ATOM 872 C C . LEU A 1 115 ? 16.468 6.740 -26.661 1.00 92.38 115 LEU A C 1
ATOM 874 O O . LEU A 1 115 ? 16.520 6.874 -27.878 1.00 92.38 115 LEU A O 1
ATOM 878 N N . SER A 1 116 ? 16.950 5.665 -26.043 1.00 93.75 116 SER A N 1
ATOM 879 C CA . SER A 1 116 ? 17.396 4.462 -26.752 1.00 93.75 116 SER A CA 1
ATOM 880 C C . SER A 1 116 ? 16.222 3.554 -27.132 1.00 93.75 116 SER A C 1
ATOM 882 O O . SER A 1 116 ? 15.170 3.588 -26.494 1.00 93.75 116 SER A O 1
ATOM 884 N N . ASP A 1 117 ? 16.415 2.658 -28.103 1.00 92.94 117 ASP A N 1
ATOM 885 C CA . ASP A 1 117 ? 15.389 1.680 -28.512 1.00 92.94 117 ASP A CA 1
ATOM 886 C C . ASP A 1 117 ? 14.906 0.802 -27.343 1.00 92.94 117 ASP A C 1
ATOM 888 O O . ASP A 1 117 ? 13.713 0.510 -27.199 1.00 92.94 117 ASP A O 1
ATOM 892 N N . SER A 1 118 ? 15.824 0.423 -26.445 1.00 93.25 118 SER A N 1
ATOM 893 C CA . SER A 1 118 ? 15.478 -0.327 -25.234 1.00 93.25 118 SER A CA 1
ATOM 894 C C . SER A 1 118 ? 14.589 0.488 -24.289 1.00 93.25 118 SER A C 1
ATOM 896 O O . SER A 1 118 ? 13.678 -0.060 -23.673 1.00 93.25 118 SER A O 1
ATOM 898 N N . GLU A 1 119 ? 14.830 1.795 -24.172 1.00 94.75 119 GLU A N 1
ATOM 899 C CA . GLU A 1 119 ? 14.011 2.705 -23.366 1.00 94.75 119 GLU A CA 1
ATOM 900 C C . GLU A 1 119 ? 12.628 2.920 -23.986 1.00 94.75 119 GLU A C 1
ATOM 902 O O . GLU A 1 119 ? 11.632 2.827 -23.268 1.00 94.75 119 GLU A O 1
ATOM 907 N N . HIS A 1 120 ? 12.547 3.107 -25.306 1.00 93.88 120 HIS A N 1
ATOM 908 C CA . HIS A 1 120 ? 11.274 3.172 -26.027 1.00 93.88 120 HIS A CA 1
ATOM 909 C C . HIS A 1 120 ? 10.429 1.917 -25.806 1.00 93.88 120 HIS A C 1
ATOM 911 O O . HIS A 1 120 ? 9.235 2.014 -25.531 1.00 93.88 120 HIS A O 1
ATOM 917 N N . THR A 1 121 ? 11.052 0.739 -25.842 1.00 94.31 121 THR A N 1
ATOM 918 C CA . THR A 1 121 ? 10.368 -0.536 -25.585 1.00 94.31 121 THR A CA 1
ATOM 919 C C . THR A 1 121 ? 9.798 -0.601 -24.164 1.00 94.31 121 THR A C 1
ATOM 921 O O . THR A 1 121 ? 8.656 -1.019 -23.967 1.00 94.31 121 THR A O 1
ATOM 924 N N . VAL A 1 122 ? 10.563 -0.146 -23.164 1.00 95.00 122 VAL A N 1
ATOM 925 C CA . VAL A 1 122 ? 10.091 -0.078 -21.772 1.00 95.00 122 VAL A CA 1
ATOM 926 C C . VAL A 1 122 ? 8.919 0.893 -21.630 1.00 95.00 122 VAL A C 1
ATOM 928 O O . VAL A 1 122 ? 7.924 0.536 -21.000 1.00 95.00 122 VAL A O 1
ATOM 931 N N . LEU A 1 123 ? 9.000 2.089 -22.220 1.00 94.38 123 LEU A N 1
ATOM 932 C CA . LEU A 1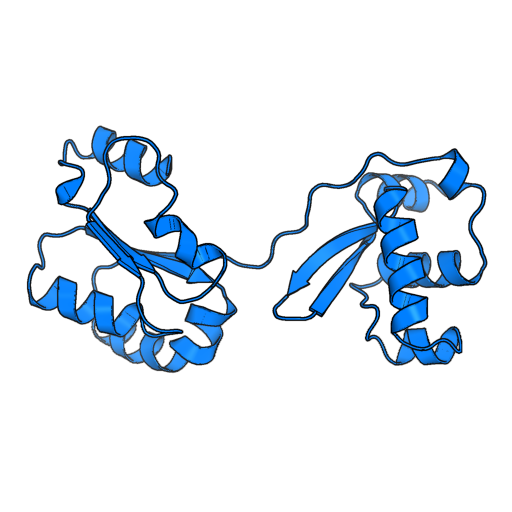 123 ? 7.919 3.080 -22.166 1.00 94.38 123 LEU A CA 1
ATOM 933 C C . LEU A 1 123 ? 6.654 2.586 -22.878 1.00 94.38 123 LEU A C 1
ATOM 935 O O . LEU A 1 123 ? 5.559 2.722 -22.338 1.00 94.38 123 LEU A O 1
ATOM 939 N N . ALA A 1 124 ? 6.797 1.938 -24.035 1.00 92.81 124 ALA A N 1
ATOM 940 C CA . ALA A 1 124 ? 5.677 1.357 -24.769 1.00 92.81 124 ALA A CA 1
ATOM 941 C C . ALA A 1 124 ? 4.963 0.257 -23.965 1.00 92.81 124 ALA A C 1
ATOM 943 O O . ALA A 1 124 ? 3.734 0.161 -23.993 1.00 92.81 124 ALA A O 1
ATOM 944 N N . ALA A 1 125 ? 5.711 -0.563 -23.221 1.00 94.50 125 ALA A N 1
ATOM 945 C CA . ALA A 1 125 ? 5.128 -1.546 -22.311 1.00 94.50 125 ALA A CA 1
ATOM 946 C C . ALA A 1 125 ? 4.454 -0.872 -21.101 1.00 94.50 125 ALA A C 1
ATOM 948 O O . ALA A 1 125 ? 3.325 -1.225 -20.754 1.00 94.50 125 ALA A O 1
ATOM 949 N N . ALA A 1 126 ? 5.107 0.135 -20.510 1.00 94.25 126 ALA A N 1
ATOM 950 C CA . ALA A 1 126 ? 4.599 0.902 -19.372 1.00 94.25 126 ALA A CA 1
ATOM 951 C C . ALA A 1 126 ? 3.334 1.720 -19.690 1.00 94.25 126 ALA A C 1
ATOM 953 O O . ALA A 1 126 ? 2.552 2.006 -18.784 1.00 94.25 126 ALA A O 1
ATOM 954 N N . GLY A 1 127 ? 3.123 2.086 -20.958 1.00 92.56 127 GLY A N 1
ATOM 955 C CA . GLY A 1 127 ? 1.897 2.738 -21.428 1.00 92.56 127 GLY A CA 1
ATOM 956 C C . GLY A 1 127 ? 0.697 1.797 -21.539 1.00 92.56 127 GLY A C 1
ATOM 957 O O . GLY A 1 127 ? -0.439 2.253 -21.576 1.00 92.56 127 GLY A O 1
ATOM 958 N N . LYS A 1 128 ? 0.927 0.479 -21.559 1.00 92.12 128 LYS A N 1
ATOM 959 C CA . LYS A 1 128 ? -0.137 -0.535 -21.660 1.00 92.12 128 LYS A CA 1
ATOM 960 C C . LYS A 1 128 ? -0.442 -1.208 -20.328 1.00 92.12 128 LYS A C 1
ATOM 962 O O . LYS A 1 128 ? -1.580 -1.601 -20.085 1.00 92.12 128 LYS A O 1
ATOM 967 N N . ARG A 1 129 ? 0.576 -1.406 -19.489 1.00 93.56 129 ARG A N 1
ATOM 968 C CA . ARG A 1 129 ? 0.454 -2.101 -18.204 1.00 93.56 129 ARG A CA 1
ATOM 969 C C . ARG A 1 129 ? 1.524 -1.653 -17.223 1.00 93.56 129 ARG A C 1
ATOM 971 O O . ARG A 1 129 ? 2.550 -1.103 -17.607 1.00 93.56 129 ARG A O 1
ATOM 978 N N . GLU A 1 130 ? 1.315 -1.966 -15.950 1.00 94.69 130 GLU A N 1
ATOM 979 C CA . GLU A 1 130 ? 2.385 -1.857 -14.965 1.00 94.69 130 GLU A CA 1
ATOM 980 C C . GLU A 1 130 ? 3.494 -2.868 -15.279 1.00 94.69 130 GLU A C 1
ATOM 982 O O . GLU A 1 130 ? 3.244 -4.035 -15.602 1.00 94.69 130 GLU A O 1
ATOM 987 N N . VAL A 1 131 ? 4.734 -2.405 -15.185 1.00 95.75 131 VAL A N 1
ATOM 988 C CA . VAL A 1 131 ? 5.921 -3.177 -15.549 1.00 95.75 131 VAL A CA 1
ATOM 989 C C . VAL A 1 131 ? 6.933 -3.193 -14.408 1.00 95.75 131 VAL A C 1
ATOM 991 O O . VAL A 1 131 ? 6.948 -2.317 -13.541 1.00 95.75 131 VAL A O 1
ATOM 994 N N . SER A 1 132 ? 7.793 -4.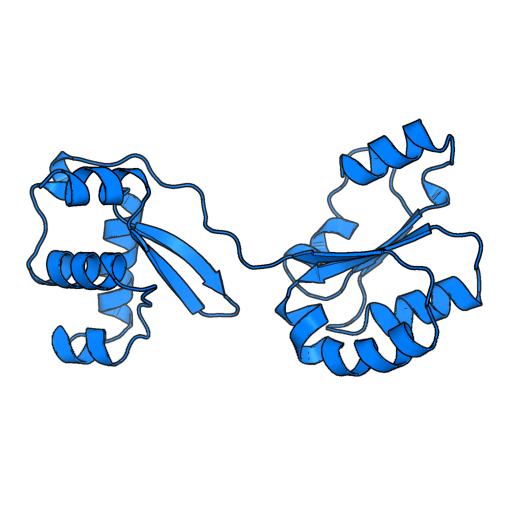209 -14.380 1.00 95.94 132 SER A N 1
ATOM 995 C CA . SER A 1 132 ? 8.806 -4.374 -13.337 1.00 95.94 132 SER A CA 1
ATOM 996 C C . SER A 1 132 ? 10.153 -4.763 -13.938 1.00 95.94 132 SER A C 1
ATOM 998 O O . SER A 1 132 ? 10.190 -5.516 -14.904 1.00 95.94 132 SER A O 1
ATOM 1000 N N . PRO A 1 133 ? 11.286 -4.393 -13.314 1.00 95.62 133 PRO A N 1
ATOM 1001 C CA . PRO A 1 133 ? 12.586 -4.945 -13.690 1.00 95.62 133 PRO A CA 1
ATOM 1002 C C . PRO A 1 133 ? 12.687 -6.475 -13.583 1.00 95.62 133 PRO A C 1
ATOM 1004 O O . PRO A 1 133 ? 13.637 -7.053 -14.100 1.00 95.62 133 PRO A O 1
ATOM 1007 N N . SER A 1 134 ? 11.758 -7.123 -12.871 1.00 94.38 134 SER A N 1
ATOM 1008 C CA . SER A 1 134 ? 11.659 -8.586 -12.778 1.00 94.38 134 SER A CA 1
ATOM 1009 C C . SER A 1 134 ? 10.741 -9.206 -13.844 1.00 94.38 134 SER A C 1
ATOM 1011 O O . SER A 1 134 ? 10.497 -10.406 -13.789 1.00 94.38 134 SER A O 1
ATOM 1013 N N . ASP A 1 135 ? 10.214 -8.416 -14.780 1.00 94.19 135 ASP A N 1
ATOM 1014 C CA . ASP A 1 135 ? 9.341 -8.883 -15.856 1.00 94.19 135 ASP A CA 1
ATOM 1015 C C . ASP A 1 135 ? 10.115 -9.817 -16.810 1.00 94.19 135 ASP A C 1
ATOM 1017 O O . ASP A 1 135 ? 11.138 -9.393 -17.361 1.00 94.19 135 ASP A O 1
ATOM 1021 N N . PRO A 1 136 ? 9.704 -11.090 -16.966 1.00 94.38 136 PRO A N 1
ATOM 1022 C CA . PRO A 1 136 ? 10.423 -12.047 -17.800 1.00 94.38 136 PRO A CA 1
ATOM 1023 C C . PRO A 1 136 ? 10.285 -11.743 -19.297 1.00 94.38 136 PRO A C 1
ATOM 1025 O O . PRO A 1 136 ? 11.235 -11.979 -20.039 1.00 94.38 136 PRO A O 1
ATOM 1028 N N . GLU A 1 137 ? 9.154 -11.184 -19.739 1.00 94.81 137 GLU A N 1
ATOM 1029 C CA . GLU A 1 137 ? 8.919 -10.851 -21.148 1.00 94.81 137 GLU A CA 1
ATOM 1030 C C . GLU A 1 137 ? 9.836 -9.710 -21.580 1.00 94.81 137 GLU A C 1
ATOM 1032 O O . GLU A 1 137 ? 10.497 -9.801 -22.610 1.00 94.81 137 GLU A O 1
ATOM 1037 N N . LEU A 1 138 ? 9.939 -8.658 -20.760 1.00 94.50 138 LEU A N 1
ATOM 1038 C CA . LEU A 1 138 ? 10.818 -7.524 -21.059 1.00 94.50 138 LEU A CA 1
ATOM 1039 C C . LEU A 1 138 ? 12.301 -7.881 -20.956 1.00 94.50 138 LEU A C 1
ATOM 1041 O O . LEU A 1 138 ? 13.097 -7.364 -21.734 1.00 94.50 138 LEU A O 1
ATOM 1045 N N . GLN A 1 139 ? 12.685 -8.757 -20.025 1.00 96.50 139 GLN A N 1
ATOM 1046 C CA . GLN A 1 139 ? 14.064 -9.251 -19.948 1.00 96.50 139 GLN A CA 1
ATOM 1047 C C . GLN A 1 139 ? 14.441 -10.071 -21.186 1.00 96.50 139 GLN A C 1
ATOM 1049 O O . GLN A 1 139 ? 15.539 -9.896 -21.709 1.00 96.50 139 GLN A O 1
ATOM 1054 N N . ALA A 1 140 ? 13.533 -10.927 -21.667 1.00 95.31 140 ALA A N 1
ATOM 1055 C CA . ALA A 1 140 ? 13.745 -11.713 -22.878 1.00 95.31 140 ALA A CA 1
ATOM 1056 C C . ALA A 1 140 ? 13.774 -10.832 -24.135 1.00 95.31 140 ALA A C 1
ATOM 1058 O O . ALA A 1 140 ? 14.699 -10.946 -24.929 1.00 95.31 140 ALA A O 1
ATOM 1059 N N . LEU A 1 141 ? 12.808 -9.919 -24.284 1.00 94.50 141 LEU A N 1
ATOM 1060 C CA . LEU A 1 141 ? 12.694 -9.037 -25.449 1.00 94.50 141 LEU A CA 1
ATOM 1061 C C . LEU A 1 141 ? 13.904 -8.111 -25.612 1.00 94.50 141 LEU A C 1
ATOM 1063 O O . LEU A 1 141 ? 14.317 -7.822 -26.729 1.00 94.50 141 LEU A O 1
ATOM 1067 N N . LEU A 1 142 ? 14.450 -7.627 -24.498 1.00 94.44 142 LEU A N 1
ATOM 1068 C CA . LEU A 1 142 ? 15.599 -6.725 -24.492 1.00 94.44 142 LEU A CA 1
ATOM 1069 C C . LEU A 1 142 ? 16.939 -7.457 -24.360 1.00 94.44 142 LEU A C 1
ATOM 1071 O O . LEU A 1 142 ? 17.970 -6.794 -24.340 1.00 94.44 142 LEU A O 1
ATOM 1075 N N . GLU A 1 143 ? 16.927 -8.785 -24.212 1.00 95.69 143 GLU A N 1
ATOM 1076 C CA . GLU A 1 143 ? 18.112 -9.620 -23.970 1.00 95.69 143 GLU A CA 1
ATOM 1077 C C . GLU A 1 143 ? 18.978 -9.128 -22.791 1.00 95.69 143 GLU A C 1
ATOM 1079 O O . GLU A 1 143 ? 20.208 -9.216 -22.791 1.00 95.69 143 GLU A O 1
ATOM 1084 N N . VAL A 1 144 ? 18.338 -8.598 -21.742 1.00 94.62 144 VAL A N 1
ATOM 1085 C CA . VAL A 1 144 ? 19.022 -8.077 -20.550 1.00 94.62 144 VAL A CA 1
ATOM 1086 C C . VAL A 1 144 ? 18.509 -8.717 -19.272 1.00 94.62 144 VAL A C 1
ATOM 1088 O O . VAL A 1 144 ? 17.317 -8.923 -19.073 1.00 94.62 144 VAL A O 1
ATOM 1091 N N . GLY A 1 145 ? 19.421 -8.953 -18.330 1.00 95.19 145 GLY A N 1
ATOM 1092 C CA . GLY A 1 145 ? 19.043 -9.376 -16.986 1.00 95.19 145 GLY A CA 1
ATOM 1093 C C . GLY A 1 145 ? 18.403 -8.252 -16.162 1.00 95.19 145 GLY A C 1
ATOM 1094 O O . GLY A 1 145 ? 18.650 -7.057 -16.376 1.00 95.19 145 GLY A O 1
ATOM 1095 N N . ARG A 1 146 ? 17.669 -8.647 -15.117 1.00 94.88 146 ARG A N 1
ATOM 1096 C CA . ARG A 1 146 ? 17.061 -7.759 -14.108 1.00 94.88 146 ARG A CA 1
ATOM 1097 C C . ARG A 1 146 ? 17.933 -6.576 -13.640 1.00 94.88 146 ARG A C 1
ATOM 1099 O O . ARG A 1 146 ? 17.380 -5.482 -13.507 1.00 94.88 146 ARG A O 1
ATOM 1106 N N . PRO A 1 147 ? 19.253 -6.708 -13.366 1.00 96.56 147 PRO A N 1
ATOM 1107 C CA . PRO A 1 147 ? 20.067 -5.570 -12.925 1.00 96.56 147 PRO A CA 1
ATOM 1108 C C . PRO A 1 147 ? 20.125 -4.439 -13.955 1.00 96.56 147 PRO A C 1
ATOM 1110 O O . PRO A 1 147 ? 19.945 -3.273 -13.600 1.00 96.56 147 PRO A O 1
ATOM 1113 N N . ARG A 1 148 ? 20.320 -4.782 -15.233 1.00 96.12 148 ARG A N 1
ATOM 1114 C CA . ARG A 1 148 ? 20.389 -3.807 -16.324 1.00 96.12 148 ARG A CA 1
ATOM 1115 C C . ARG A 1 148 ? 19.023 -3.179 -16.578 1.00 96.12 148 ARG A C 1
ATOM 1117 O O . ARG A 1 148 ? 18.935 -1.959 -16.681 1.00 96.12 148 ARG A O 1
ATOM 1124 N N . LEU A 1 149 ? 17.957 -3.979 -16.561 1.00 95.75 149 LEU A N 1
ATOM 1125 C CA . LEU A 1 149 ? 16.596 -3.460 -16.685 1.00 95.75 149 LEU A CA 1
ATOM 1126 C C . LEU A 1 149 ? 16.253 -2.501 -15.533 1.00 95.75 149 LEU A C 1
ATOM 1128 O O . LEU A 1 149 ? 15.699 -1.428 -15.751 1.00 95.75 149 LEU A O 1
ATOM 1132 N N . SER A 1 150 ? 16.690 -2.803 -14.307 1.00 96.31 150 SER A N 1
ATOM 1133 C CA . SER A 1 150 ? 16.516 -1.884 -13.178 1.00 96.31 150 SER A CA 1
ATOM 1134 C C . SER A 1 150 ? 17.262 -0.560 -13.361 1.00 96.31 150 SER A C 1
ATOM 1136 O O . SER A 1 150 ? 16.787 0.453 -12.847 1.00 96.31 150 SER A O 1
ATOM 1138 N N . GLN A 1 151 ? 18.420 -0.542 -14.029 1.00 96.81 151 GLN A N 1
ATOM 1139 C CA . GLN A 1 151 ? 19.139 0.704 -14.322 1.00 96.81 151 GLN A CA 1
ATOM 1140 C C . GLN A 1 151 ? 18.352 1.575 -15.303 1.00 96.81 151 GLN A C 1
ATOM 1142 O O . GLN A 1 151 ? 18.206 2.768 -15.045 1.00 96.81 151 GLN A O 1
ATOM 1147 N N . ILE A 1 152 ? 17.803 0.968 -16.363 1.00 96.31 152 ILE A N 1
ATOM 1148 C CA . ILE A 1 152 ? 16.966 1.645 -17.366 1.00 96.31 152 ILE A CA 1
ATOM 1149 C C . ILE A 1 152 ? 15.762 2.300 -16.684 1.00 96.31 152 ILE A C 1
ATOM 1151 O O . ILE A 1 152 ? 15.568 3.508 -16.775 1.00 96.31 152 ILE A O 1
ATOM 1155 N N . TYR A 1 153 ? 15.012 1.527 -15.900 1.00 96.75 153 TYR A N 1
ATOM 1156 C CA . TYR A 1 153 ? 13.821 2.009 -15.199 1.00 96.75 153 TYR A CA 1
ATOM 1157 C C . TYR A 1 153 ? 14.123 3.158 -14.232 1.00 96.75 153 TYR A C 1
ATOM 1159 O O . TYR A 1 153 ? 13.395 4.145 -14.185 1.00 96.75 153 TYR A O 1
ATOM 1167 N N . ASN A 1 154 ? 15.214 3.054 -13.466 1.00 96.44 154 ASN A N 1
ATOM 1168 C CA . ASN A 1 154 ? 15.631 4.132 -12.570 1.00 96.44 154 ASN A CA 1
ATOM 1169 C C . ASN A 1 154 ? 16.054 5.391 -13.352 1.00 96.44 154 ASN A C 1
ATOM 1171 O O . ASN A 1 154 ? 15.832 6.500 -12.873 1.00 96.44 154 ASN A O 1
ATOM 1175 N N . GLY A 1 155 ? 16.676 5.230 -14.525 1.00 96.31 155 GLY A N 1
ATOM 1176 C CA . GLY A 1 155 ? 17.026 6.334 -15.418 1.00 96.31 155 GLY A CA 1
ATOM 1177 C C . GLY A 1 155 ? 15.788 7.061 -15.938 1.00 96.31 155 GLY A C 1
ATOM 1178 O O . GLY A 1 155 ? 15.692 8.274 -15.785 1.00 96.31 155 GLY A O 1
ATOM 1179 N N . LEU A 1 156 ? 14.813 6.307 -16.448 1.00 96.06 156 LEU A N 1
ATOM 1180 C CA . LEU A 1 156 ? 13.538 6.834 -16.938 1.00 96.06 156 LEU A CA 1
ATOM 1181 C C . LEU A 1 156 ? 12.717 7.509 -15.829 1.00 96.06 156 LEU A C 1
ATOM 1183 O O . LEU A 1 156 ? 12.175 8.588 -16.044 1.00 96.06 156 LEU A O 1
ATOM 1187 N N . ARG A 1 157 ? 12.686 6.932 -14.618 1.00 96.00 157 ARG A N 1
ATOM 1188 C CA . ARG A 1 157 ? 12.064 7.570 -13.445 1.00 96.00 157 ARG A CA 1
ATOM 1189 C C . ARG A 1 157 ? 12.705 8.923 -13.138 1.00 96.00 157 ARG A C 1
ATOM 1191 O O . ARG A 1 157 ? 11.991 9.894 -12.948 1.00 96.00 157 ARG A O 1
ATOM 1198 N N . ARG A 1 158 ? 14.043 9.003 -13.091 1.00 95.81 158 ARG A N 1
ATOM 1199 C CA . ARG A 1 158 ? 14.756 10.269 -12.815 1.00 95.81 158 ARG A CA 1
ATOM 1200 C C . ARG A 1 158 ? 14.535 11.334 -13.888 1.00 95.81 158 ARG A C 1
ATOM 1202 O O . ARG A 1 158 ? 14.653 12.509 -13.580 1.00 95.81 158 ARG A O 1
ATOM 1209 N N . ALA A 1 159 ? 14.237 10.923 -15.116 1.00 95.38 159 ALA A N 1
ATOM 1210 C CA . ALA A 1 159 ? 13.890 11.824 -16.209 1.00 95.38 159 ALA A CA 1
ATOM 1211 C C . ALA A 1 159 ? 12.412 12.264 -16.193 1.00 95.38 159 ALA A C 1
ATOM 1213 O O . ALA A 1 159 ? 11.969 12.926 -17.127 1.00 95.38 159 ALA A O 1
ATOM 1214 N N . GLY A 1 160 ? 11.629 11.845 -15.191 1.00 95.31 160 GLY A N 1
ATOM 1215 C CA . GLY A 1 160 ? 10.201 12.146 -15.104 1.00 95.31 160 GLY A CA 1
ATOM 1216 C C . GLY A 1 160 ? 9.334 11.388 -16.110 1.00 95.31 160 GLY A C 1
ATOM 1217 O O . GLY A 1 160 ? 8.199 11.786 -16.342 1.00 95.31 160 GLY A O 1
ATOM 1218 N N . LEU A 1 161 ? 9.832 10.301 -16.715 1.00 95.62 161 LEU A N 1
ATOM 1219 C CA . LEU A 1 161 ? 9.097 9.512 -17.719 1.00 95.62 161 LEU A CA 1
ATOM 1220 C C . LEU A 1 161 ? 8.286 8.357 -17.114 1.00 95.62 161 LEU A C 1
ATOM 1222 O O . LEU A 1 161 ? 7.294 7.919 -17.695 1.00 95.62 161 LEU A O 1
ATOM 1226 N N . LEU A 1 162 ? 8.704 7.851 -15.950 1.00 96.56 162 LEU A N 1
ATOM 1227 C CA . LEU A 1 162 ? 8.030 6.759 -15.249 1.00 96.56 162 LEU A CA 1
ATOM 1228 C C . LEU A 1 162 ? 7.722 7.132 -13.799 1.00 96.56 162 LEU A C 1
ATOM 1230 O O . LEU A 1 162 ? 8.622 7.542 -13.065 1.00 96.56 162 LEU A O 1
ATOM 1234 N N . SER A 1 163 ? 6.495 6.860 -13.361 1.00 96.00 163 SER A N 1
ATOM 1235 C CA . SER A 1 163 ? 6.156 6.767 -11.939 1.00 96.00 163 SER A CA 1
ATOM 1236 C C . SER A 1 163 ? 6.629 5.429 -11.376 1.00 96.00 163 SER A C 1
ATOM 1238 O O . SER A 1 163 ? 6.751 4.436 -12.101 1.00 96.00 163 SER A O 1
ATOM 1240 N N . VAL A 1 164 ? 6.816 5.356 -10.059 1.00 95.44 164 VAL A N 1
ATOM 1241 C CA . VAL A 1 164 ? 7.105 4.096 -9.363 1.00 95.44 164 VAL A CA 1
ATOM 1242 C C . VAL A 1 164 ? 6.181 3.907 -8.165 1.00 95.44 164 VAL A C 1
ATOM 1244 O O . VAL A 1 164 ? 5.844 4.860 -7.473 1.00 95.44 164 VAL A O 1
ATOM 1247 N N . ARG A 1 165 ? 5.781 2.664 -7.906 1.00 92.44 165 ARG A N 1
ATOM 1248 C CA . ARG A 1 165 ? 5.200 2.241 -6.630 1.00 92.44 165 ARG A CA 1
ATOM 1249 C C . ARG A 1 165 ? 5.893 0.992 -6.127 1.00 92.44 165 ARG A C 1
ATOM 1251 O O . ARG A 1 165 ? 6.413 0.184 -6.904 1.00 92.44 165 ARG A O 1
ATOM 1258 N N . LYS A 1 166 ? 5.863 0.791 -4.816 1.00 85.12 166 LYS A N 1
ATOM 1259 C CA . LYS A 1 166 ? 6.338 -0.443 -4.186 1.00 85.12 166 LYS A CA 1
ATOM 1260 C C . LYS A 1 166 ? 5.156 -1.346 -3.847 1.00 85.12 166 LYS A C 1
ATOM 1262 O O . LYS A 1 166 ? 4.200 -0.895 -3.230 1.00 85.12 166 LYS A O 1
ATOM 1267 N N . GLN A 1 167 ? 5.263 -2.625 -4.190 1.00 82.56 167 GLN A N 1
ATOM 1268 C CA . GLN A 1 167 ? 4.346 -3.676 -3.753 1.00 82.56 167 GLN A CA 1
ATOM 1269 C C . GLN A 1 167 ? 5.172 -4.834 -3.185 1.00 82.56 167 GLN A C 1
ATOM 1271 O O . GLN A 1 167 ? 5.899 -5.525 -3.905 1.00 82.56 167 GLN A O 1
ATOM 1276 N N . GLY A 1 168 ? 5.134 -5.008 -1.861 1.00 76.94 168 GLY A N 1
ATOM 1277 C CA . GLY A 1 168 ? 6.016 -5.946 -1.162 1.00 76.94 168 GLY A CA 1
ATOM 1278 C C . GLY A 1 168 ? 7.500 -5.649 -1.427 1.00 76.94 168 GLY A C 1
ATOM 1279 O O . GLY A 1 168 ? 8.004 -4.577 -1.092 1.00 76.94 168 GLY A O 1
ATOM 1280 N N . ARG A 1 169 ? 8.221 -6.604 -2.032 1.00 79.94 169 ARG A N 1
ATOM 1281 C CA . ARG A 1 169 ? 9.647 -6.460 -2.410 1.00 79.94 169 ARG A CA 1
ATOM 1282 C C . ARG A 1 169 ? 9.849 -5.993 -3.856 1.00 79.94 169 ARG A C 1
ATOM 1284 O O . ARG A 1 169 ? 10.989 -5.772 -4.268 1.00 79.94 169 ARG A O 1
ATOM 1291 N N . THR A 1 170 ? 8.768 -5.842 -4.613 1.00 86.81 170 THR A N 1
ATOM 1292 C CA . THR A 1 170 ? 8.795 -5.517 -6.039 1.00 86.81 170 THR A CA 1
ATOM 1293 C C . THR A 1 170 ? 8.492 -4.038 -6.250 1.00 86.81 170 THR A C 1
ATOM 1295 O O . THR A 1 170 ? 7.684 -3.442 -5.538 1.00 86.81 170 THR A O 1
ATOM 1298 N N . ARG A 1 171 ? 9.165 -3.434 -7.233 1.00 91.94 171 ARG A N 1
ATOM 1299 C CA . ARG A 1 171 ? 8.830 -2.101 -7.739 1.00 91.94 171 ARG A CA 1
ATOM 1300 C C . ARG A 1 171 ? 8.088 -2.254 -9.056 1.00 91.94 171 ARG A C 1
ATOM 1302 O O . ARG A 1 171 ? 8.531 -3.022 -9.916 1.00 91.94 171 ARG A O 1
ATOM 1309 N N . LEU A 1 172 ? 6.983 -1.536 -9.161 1.00 94.75 172 LEU A N 1
ATOM 1310 C CA . LEU A 1 172 ? 6.131 -1.454 -10.334 1.00 94.75 172 LEU A CA 1
ATOM 1311 C C . LEU A 1 172 ? 6.223 -0.041 -10.884 1.00 94.75 172 LEU A C 1
ATOM 1313 O O . LEU A 1 172 ? 6.321 0.918 -10.119 1.00 94.75 172 LEU A O 1
ATOM 1317 N N . PHE A 1 173 ? 6.232 0.061 -12.201 1.00 96.62 173 PHE A N 1
ATOM 1318 C CA . PHE A 1 173 ? 6.395 1.307 -12.926 1.00 96.62 173 PHE A CA 1
ATOM 1319 C C . PHE A 1 173 ? 5.294 1.439 -13.969 1.00 96.62 173 PHE A C 1
ATOM 1321 O O . PHE A 1 173 ? 4.825 0.439 -14.513 1.00 96.62 173 PHE A O 1
ATOM 1328 N N . LYS A 1 174 ? 4.898 2.679 -14.232 1.00 95.19 174 LYS A N 1
ATOM 1329 C CA . LYS A 1 174 ? 3.963 3.083 -15.289 1.00 95.19 174 LYS A CA 1
ATOM 1330 C C . LYS A 1 174 ? 4.426 4.421 -15.856 1.00 95.19 174 LYS A C 1
ATOM 1332 O O . LYS A 1 174 ? 5.288 5.055 -15.244 1.00 95.19 174 LYS A O 1
ATOM 1337 N N . LEU A 1 175 ? 3.850 4.863 -16.970 1.00 95.56 175 LEU A N 1
ATOM 1338 C CA . LEU A 1 175 ? 4.084 6.226 -17.452 1.00 95.56 175 LEU A CA 1
ATOM 1339 C C . LEU A 1 175 ? 3.732 7.254 -16.373 1.00 95.56 175 LEU A C 1
ATOM 1341 O O . LEU A 1 175 ? 2.704 7.130 -15.700 1.00 95.56 175 LEU A O 1
ATOM 1345 N N . SER A 1 176 ? 4.600 8.254 -16.221 1.00 94.81 176 SER A N 1
ATOM 1346 C CA . SER A 1 176 ? 4.273 9.431 -15.421 1.00 94.81 176 SER A CA 1
ATOM 1347 C C . SER A 1 176 ? 3.087 10.169 -16.027 1.00 94.81 176 SER A C 1
ATOM 1349 O O . SER A 1 176 ? 2.780 10.019 -17.214 1.00 94.81 176 SER A O 1
ATOM 1351 N N . HIS A 1 177 ? 2.420 10.995 -15.225 1.00 92.31 177 HIS A N 1
ATOM 1352 C CA . HIS A 1 177 ? 1.293 11.777 -15.719 1.00 92.31 177 HIS A CA 1
ATOM 1353 C C . HIS A 1 177 ? 1.702 12.678 -16.894 1.00 92.31 177 HIS A C 1
ATOM 1355 O O . HIS A 1 177 ? 1.036 12.689 -17.927 1.00 92.31 177 HIS A O 1
ATOM 1361 N N . ALA A 1 178 ? 2.837 13.372 -16.767 1.00 90.56 178 ALA A N 1
ATOM 1362 C CA . ALA A 1 178 ? 3.353 14.251 -17.812 1.00 90.56 178 ALA A CA 1
ATOM 1363 C C . ALA A 1 178 ? 3.737 13.482 -19.089 1.00 90.56 178 ALA A C 1
ATOM 1365 O O . ALA A 1 178 ? 3.412 13.928 -20.187 1.00 90.56 178 ALA A O 1
ATOM 1366 N N . ALA A 1 179 ? 4.377 12.315 -18.956 1.00 90.06 179 ALA A N 1
ATOM 1367 C CA . ALA A 1 179 ? 4.768 11.503 -20.107 1.00 90.06 179 ALA A CA 1
ATOM 1368 C C . ALA A 1 179 ? 3.562 10.873 -20.817 1.00 90.06 179 ALA A C 1
ATOM 1370 O O . ALA A 1 179 ? 3.558 10.786 -22.041 1.00 90.06 179 ALA A O 1
ATOM 1371 N N . SER A 1 180 ? 2.530 10.466 -20.070 1.00 88.75 180 SER A N 1
ATOM 1372 C CA . SER A 1 180 ? 1.281 9.951 -20.646 1.00 88.75 180 SER A CA 1
ATOM 1373 C C . SER A 1 180 ? 0.610 10.994 -21.538 1.00 88.75 180 SER A C 1
ATOM 1375 O O . SER A 1 180 ? 0.181 10.667 -22.637 1.00 88.75 180 SER A O 1
ATOM 1377 N N . LEU A 1 181 ? 0.577 12.257 -21.100 1.00 86.19 181 LEU A N 1
ATOM 1378 C CA . LEU A 1 181 ? -0.017 13.345 -21.878 1.00 86.19 181 LEU A CA 1
ATOM 1379 C C . LEU A 1 181 ? 0.768 13.644 -23.163 1.00 86.19 181 LEU A C 1
ATOM 1381 O O . LEU A 1 181 ? 0.157 13.860 -24.203 1.00 86.19 181 LEU A O 1
ATOM 1385 N N . GLU A 1 182 ? 2.106 13.645 -23.125 1.00 79.38 182 GLU A N 1
ATOM 1386 C CA . GLU A 1 182 ? 2.915 13.873 -24.336 1.00 79.38 182 GLU A CA 1
ATOM 1387 C C . GLU A 1 182 ? 2.797 12.717 -25.346 1.00 79.38 182 GLU A C 1
ATOM 1389 O O . GLU A 1 182 ? 2.750 12.962 -26.552 1.00 79.38 182 GLU A O 1
ATOM 1394 N N . LEU A 1 183 ? 2.686 11.473 -24.868 1.00 67.94 183 LEU A N 1
ATOM 1395 C CA . LEU A 1 183 ? 2.531 10.285 -25.716 1.00 67.94 183 LEU A CA 1
ATOM 1396 C C . LEU A 1 183 ? 1.111 10.102 -26.280 1.00 67.94 183 LEU A C 1
ATOM 1398 O O . LEU A 1 183 ? 0.955 9.424 -27.285 1.00 67.94 183 LEU A O 1
ATOM 1402 N N . GLU A 1 184 ? 0.083 10.690 -25.664 1.00 59.75 184 GLU A N 1
ATOM 1403 C CA . GLU A 1 184 ? -1.286 10.734 -26.214 1.00 59.75 184 GLU A CA 1
ATOM 1404 C C . GLU A 1 184 ? -1.489 11.875 -27.228 1.00 59.75 184 GLU A C 1
ATOM 1406 O O . GLU A 1 184 ? -2.457 11.873 -27.989 1.00 59.75 184 GLU A O 1
ATOM 1411 N N . LEU A 1 185 ? -0.581 12.857 -27.241 1.00 48.19 185 LEU A N 1
ATOM 1412 C CA . LEU A 1 185 ? -0.569 13.989 -28.173 1.00 48.19 185 LEU A CA 1
ATOM 1413 C C . LEU A 1 185 ? 0.303 13.743 -29.421 1.00 48.19 185 LEU A C 1
ATOM 1415 O O . LEU A 1 185 ? 0.406 14.638 -30.264 1.00 48.19 185 LEU A O 1
ATOM 1419 N N . THR A 1 186 ? 0.926 12.565 -29.539 1.00 44.72 186 THR A N 1
ATOM 1420 C CA . THR A 1 186 ? 1.753 12.131 -30.682 1.00 44.72 186 THR A CA 1
ATOM 1421 C C . THR A 1 186 ? 1.153 10.920 -31.380 1.00 44.72 186 THR A C 1
ATOM 1423 O O . THR A 1 186 ? 1.284 10.866 -32.624 1.00 44.72 186 THR A O 1
#

pLDDT: mean 89.94, std 9.47, range [44.72, 97.81]